Protein AF-A0A482USR3-F1 (afdb_monomer_lite)

Structure (mmCIF, N/CA/C/O backbone):
data_AF-A0A482USR3-F1
#
_entry.id   AF-A0A482USR3-F1
#
loop_
_atom_site.group_PDB
_atom_site.id
_atom_site.type_symbol
_atom_site.label_atom_id
_atom_site.label_alt_id
_atom_site.label_comp_id
_atom_site.label_asym_id
_atom_site.label_entity_id
_atom_site.label_seq_id
_atom_site.pdbx_PDB_ins_code
_atom_site.Cartn_x
_atom_site.Cartn_y
_atom_site.Cartn_z
_atom_site.occupancy
_atom_site.B_iso_or_equiv
_atom_site.auth_seq_id
_atom_site.auth_comp_id
_atom_site.auth_asym_id
_atom_site.auth_atom_id
_atom_site.pdbx_PDB_model_num
ATOM 1 N N . MET A 1 1 ? 18.235 6.060 12.336 1.00 29.80 1 MET A N 1
ATOM 2 C CA . MET A 1 1 ? 19.374 5.258 11.845 1.00 29.80 1 MET A CA 1
ATOM 3 C C . MET A 1 1 ? 18.870 3.832 11.694 1.00 29.80 1 MET A C 1
ATOM 5 O O . MET A 1 1 ? 18.729 3.134 12.691 1.00 29.80 1 MET A O 1
ATOM 9 N N . PHE A 1 2 ? 18.434 3.479 10.486 1.00 38.69 2 PHE A N 1
ATOM 10 C CA . PHE A 1 2 ? 17.877 2.164 10.170 1.00 38.69 2 PHE A CA 1
ATOM 11 C C . PHE A 1 2 ? 19.033 1.250 9.761 1.00 38.69 2 PHE A C 1
ATOM 13 O O . PHE A 1 2 ? 19.876 1.652 8.967 1.00 38.69 2 PHE A O 1
ATOM 20 N N . VAL A 1 3 ? 19.122 0.068 10.368 1.00 34.53 3 VAL A N 1
ATOM 21 C CA . VAL A 1 3 ? 20.116 -0.944 9.995 1.00 34.53 3 VAL A CA 1
ATOM 22 C C . VAL A 1 3 ? 19.497 -1.758 8.866 1.00 34.53 3 VAL A C 1
ATOM 24 O O . VAL A 1 3 ? 18.567 -2.520 9.122 1.00 34.53 3 VAL A O 1
ATOM 27 N N . LEU A 1 4 ? 19.975 -1.552 7.638 1.00 43.03 4 LEU A N 1
ATOM 28 C CA . LEU A 1 4 ? 19.687 -2.424 6.502 1.00 43.03 4 LEU A CA 1
ATOM 29 C C . LEU A 1 4 ? 20.328 -3.788 6.772 1.00 43.03 4 LEU A C 1
ATOM 31 O O . LEU A 1 4 ? 21.526 -3.877 7.033 1.00 43.03 4 LEU A O 1
ATOM 35 N N . ILE A 1 5 ? 19.512 -4.838 6.782 1.00 43.44 5 ILE A N 1
ATOM 36 C CA . ILE A 1 5 ? 19.991 -6.218 6.821 1.00 43.44 5 ILE A CA 1
ATOM 37 C C . ILE A 1 5 ? 20.084 -6.658 5.364 1.00 43.44 5 ILE A C 1
ATOM 39 O O . ILE A 1 5 ? 19.062 -6.896 4.730 1.00 43.44 5 ILE A O 1
ATOM 43 N N . THR A 1 6 ? 21.300 -6.721 4.832 1.00 41.62 6 THR A N 1
ATOM 44 C CA . THR A 1 6 ? 21.581 -7.291 3.516 1.00 41.62 6 THR A CA 1
ATOM 45 C C . THR A 1 6 ? 21.623 -8.810 3.649 1.00 41.62 6 THR A C 1
ATOM 47 O O . THR A 1 6 ? 22.549 -9.385 4.218 1.00 41.62 6 THR A O 1
ATOM 50 N N . ALA A 1 7 ? 20.579 -9.472 3.168 1.00 42.19 7 ALA A N 1
ATOM 51 C CA . ALA A 1 7 ? 20.580 -10.909 2.942 1.00 42.19 7 ALA A CA 1
ATOM 52 C C . ALA A 1 7 ? 20.062 -11.141 1.522 1.00 42.19 7 ALA A C 1
ATOM 54 O O . ALA A 1 7 ? 18.858 -11.248 1.310 1.00 42.19 7 ALA A O 1
ATOM 55 N N . ALA A 1 8 ? 20.975 -11.162 0.556 1.00 47.16 8 ALA A N 1
ATOM 56 C CA . ALA A 1 8 ? 20.695 -11.611 -0.799 1.00 47.16 8 ALA A CA 1
ATOM 57 C C . ALA A 1 8 ? 21.689 -12.730 -1.133 1.00 47.16 8 ALA A C 1
ATOM 59 O O . ALA A 1 8 ? 22.763 -12.495 -1.678 1.00 47.16 8 ALA A O 1
ATOM 60 N N . ASP A 1 9 ? 21.337 -13.955 -0.739 1.00 47.41 9 ASP A N 1
ATOM 61 C CA . ASP A 1 9 ? 21.837 -15.147 -1.419 1.00 47.41 9 ASP A CA 1
ATOM 62 C C . ASP A 1 9 ? 21.227 -15.125 -2.830 1.00 47.41 9 ASP A C 1
ATOM 64 O O . ASP A 1 9 ? 20.003 -15.104 -2.937 1.00 47.41 9 ASP A O 1
ATOM 68 N N . ASN A 1 10 ? 22.064 -15.058 -3.875 1.00 55.69 10 ASN A N 1
ATOM 69 C CA . ASN A 1 10 ? 21.749 -15.180 -5.310 1.00 55.69 10 ASN A CA 1
ATOM 70 C C . ASN A 1 10 ? 20.245 -15.197 -5.654 1.00 55.69 10 ASN A C 1
ATOM 72 O O . ASN A 1 10 ? 19.656 -16.263 -5.854 1.00 55.69 10 ASN A O 1
ATOM 76 N N . LEU A 1 11 ? 19.623 -14.018 -5.731 1.00 64.75 11 LEU A N 1
ATOM 77 C CA . LEU A 1 11 ? 18.272 -13.888 -6.268 1.00 64.75 11 LEU A CA 1
ATOM 78 C C . LEU A 1 11 ? 18.344 -14.183 -7.770 1.00 64.75 11 LEU A C 1
ATOM 80 O O . LEU A 1 11 ? 18.756 -13.336 -8.553 1.00 64.75 11 LEU A O 1
ATOM 84 N N . GLU A 1 12 ? 17.969 -15.394 -8.188 1.00 74.50 12 GLU A N 1
ATOM 85 C CA . GLU A 1 12 ? 17.701 -15.657 -9.603 1.00 74.50 12 GLU A CA 1
ATOM 86 C C . GLU A 1 12 ? 16.519 -14.778 -10.031 1.00 74.50 12 GLU A C 1
ATOM 88 O O . GLU A 1 12 ? 15.356 -15.067 -9.733 1.00 74.50 12 GLU A O 1
ATOM 93 N N . HIS A 1 13 ? 16.822 -13.661 -10.694 1.00 82.06 13 HIS A N 1
ATOM 94 C CA . HIS A 1 13 ? 15.810 -12.756 -11.216 1.00 82.06 13 HIS A CA 1
ATOM 95 C C . HIS A 1 13 ? 15.047 -13.446 -12.344 1.00 82.06 13 HIS A C 1
ATOM 97 O O . HIS A 1 13 ? 15.579 -13.700 -13.425 1.00 82.06 13 HIS A O 1
ATOM 103 N N . GLN A 1 14 ? 13.771 -13.740 -12.098 1.00 93.50 14 GLN A N 1
ATOM 104 C CA . GLN A 1 14 ? 12.874 -14.207 -13.147 1.00 93.50 14 GLN A CA 1
ATOM 105 C C . GLN A 1 14 ? 12.651 -13.070 -14.145 1.00 93.50 14 GLN A C 1
ATOM 107 O O . GLN A 1 14 ? 12.284 -11.955 -13.754 1.00 93.50 14 GLN A O 1
ATOM 112 N N . SER A 1 15 ? 12.868 -13.345 -15.429 1.00 94.69 15 SER A N 1
ATOM 113 C CA . SER A 1 15 ? 12.499 -12.412 -16.482 1.00 94.69 15 SER A CA 1
ATOM 114 C C . SER A 1 15 ? 11.029 -12.566 -16.870 1.00 94.69 15 SER A C 1
ATOM 116 O O . SER A 1 15 ? 10.439 -13.641 -16.746 1.00 94.69 15 SER A O 1
ATOM 118 N N . ILE A 1 16 ? 10.423 -11.463 -17.302 1.00 96.75 16 ILE A N 1
ATOM 119 C CA . ILE A 1 16 ? 9.042 -11.392 -17.774 1.00 96.75 16 ILE A CA 1
ATOM 120 C C . ILE A 1 16 ? 9.003 -10.725 -19.146 1.00 96.75 16 ILE A C 1
ATOM 122 O O . ILE A 1 16 ? 9.536 -9.635 -19.363 1.00 96.75 16 ILE A O 1
ATOM 126 N N . SER A 1 17 ? 8.353 -11.396 -20.086 1.00 96.38 17 SER A N 1
ATOM 127 C CA . SER A 1 17 ? 8.271 -10.995 -21.491 1.00 96.38 17 SER A CA 1
ATOM 128 C C . SER A 1 17 ? 6.859 -10.635 -21.929 1.00 96.38 17 SER A C 1
ATOM 130 O O . SER A 1 17 ? 6.688 -9.917 -22.917 1.00 96.38 17 SER A O 1
ATOM 132 N N . SER A 1 18 ? 5.855 -11.086 -21.175 1.00 96.81 18 SER A N 1
ATOM 133 C CA . SER A 1 18 ? 4.449 -10.815 -21.431 1.00 96.81 18 SER A CA 1
ATOM 134 C C . SER A 1 18 ? 3.659 -10.575 -20.147 1.00 96.81 18 SER A C 1
ATOM 136 O O . SER A 1 18 ? 4.097 -10.878 -19.039 1.00 96.81 18 SER A O 1
ATOM 138 N N . ILE A 1 19 ? 2.453 -10.028 -20.301 1.00 96.56 19 ILE A N 1
ATOM 139 C CA . ILE A 1 19 ? 1.521 -9.786 -19.192 1.00 96.56 19 ILE A CA 1
ATOM 140 C C . ILE A 1 19 ? 1.041 -11.109 -18.576 1.00 96.56 19 ILE A C 1
ATOM 142 O O . ILE A 1 19 ? 0.701 -11.171 -17.402 1.00 96.56 19 ILE A O 1
ATOM 146 N N . GLU A 1 20 ? 1.039 -12.193 -19.340 1.00 97.19 20 GLU A N 1
ATOM 147 C CA . GLU A 1 20 ? 0.650 -13.518 -18.863 1.00 97.19 20 GLU A CA 1
ATOM 148 C C . GLU A 1 20 ? 1.688 -14.148 -17.919 1.00 97.19 20 GLU A C 1
ATOM 150 O O . GLU A 1 20 ? 1.350 -15.089 -17.206 1.00 97.19 20 GLU A O 1
ATOM 155 N N . ASP A 1 21 ? 2.915 -13.615 -17.866 1.00 96.88 21 ASP A N 1
ATOM 156 C CA . ASP A 1 21 ? 3.989 -14.130 -17.002 1.00 96.88 21 ASP A CA 1
ATOM 157 C C . ASP A 1 21 ? 3.811 -13.708 -15.526 1.00 96.88 21 ASP A C 1
ATOM 159 O O . ASP A 1 21 ? 4.493 -14.212 -14.625 1.00 96.88 21 ASP A O 1
ATOM 163 N N . PHE A 1 22 ? 2.902 -12.766 -15.255 1.00 97.06 22 PHE A N 1
ATOM 164 C CA . PHE A 1 22 ? 2.568 -12.333 -13.902 1.00 97.06 22 PHE A CA 1
ATOM 165 C C . PHE A 1 22 ? 1.662 -13.347 -13.196 1.00 97.06 22 PHE A C 1
ATOM 167 O O . PHE A 1 22 ? 0.750 -13.928 -13.783 1.00 97.06 22 PHE A O 1
ATOM 174 N N . GLU A 1 23 ? 1.852 -13.498 -11.885 1.00 97.69 23 GLU A N 1
ATOM 175 C CA . GLU A 1 23 ? 0.931 -14.284 -11.069 1.00 97.69 23 GLU A CA 1
ATOM 176 C C . GLU A 1 23 ? -0.325 -13.478 -10.721 1.00 97.69 23 GLU A C 1
ATOM 178 O O . GLU A 1 23 ? -0.269 -12.466 -10.009 1.00 97.69 23 GLU A O 1
ATOM 183 N N . TYR A 1 24 ? -1.473 -13.977 -11.176 1.00 98.00 24 TYR A N 1
ATOM 184 C CA . TYR A 1 24 ? -2.787 -13.433 -10.854 1.00 98.00 24 TYR A CA 1
ATOM 185 C C . TYR A 1 24 ? -3.572 -14.359 -9.925 1.00 98.00 24 TYR A C 1
ATOM 187 O O . TYR A 1 24 ? -3.407 -15.579 -9.953 1.00 98.00 24 TYR A O 1
ATOM 195 N N . ASP A 1 25 ? -4.446 -13.773 -9.115 1.00 98.00 25 ASP A N 1
ATOM 196 C CA . ASP A 1 25 ? -5.471 -14.510 -8.378 1.00 98.00 25 ASP A CA 1
ATOM 197 C C . ASP A 1 25 ? -6.695 -14.844 -9.253 1.00 98.00 25 ASP A C 1
ATOM 199 O O . ASP A 1 25 ? -6.766 -14.488 -10.435 1.00 98.00 25 ASP A O 1
ATOM 203 N N . GLU A 1 26 ? -7.692 -15.516 -8.670 1.00 97.69 26 GLU A N 1
ATOM 204 C CA . GLU A 1 26 ? -8.928 -15.898 -9.363 1.00 97.69 26 GLU A CA 1
ATOM 205 C C . GLU A 1 26 ? -9.754 -14.716 -9.906 1.00 97.69 26 GLU A C 1
ATOM 207 O O . GLU A 1 26 ? -10.629 -14.916 -10.746 1.00 97.69 26 GLU A O 1
ATOM 212 N N . ASN A 1 27 ? -9.476 -13.484 -9.465 1.00 97.56 27 ASN A N 1
ATOM 213 C CA . ASN A 1 27 ? -10.148 -12.264 -9.912 1.00 97.56 27 ASN A CA 1
ATOM 214 C C . ASN A 1 27 ? -9.321 -11.482 -10.949 1.00 97.56 27 ASN A C 1
ATOM 216 O O . ASN A 1 27 ? -9.619 -10.312 -11.216 1.00 97.56 27 ASN A O 1
ATOM 220 N N . HIS A 1 28 ? -8.283 -12.105 -11.519 1.00 97.94 28 HIS A N 1
ATOM 221 C CA . HIS A 1 28 ? -7.331 -11.485 -12.443 1.00 97.94 28 HIS A CA 1
ATOM 222 C C . HIS A 1 28 ? -6.622 -10.259 -11.846 1.00 97.94 28 HIS A C 1
ATOM 224 O O . HIS A 1 28 ? -6.401 -9.242 -12.520 1.00 97.94 28 HIS A O 1
ATOM 230 N N . ARG A 1 29 ? -6.290 -10.338 -10.553 1.00 97.94 29 ARG A N 1
ATOM 231 C CA . ARG A 1 29 ? -5.582 -9.296 -9.807 1.00 97.94 29 ARG A CA 1
ATOM 232 C C . ARG A 1 29 ? -4.186 -9.772 -9.461 1.00 97.94 29 ARG A C 1
ATOM 234 O O . ARG A 1 29 ? -3.988 -10.937 -9.139 1.00 97.94 29 ARG A O 1
ATOM 241 N N . LEU A 1 30 ? -3.220 -8.865 -9.536 1.00 97.81 30 LEU A N 1
ATOM 242 C CA . LEU A 1 30 ? -1.829 -9.167 -9.243 1.00 97.81 30 LEU A CA 1
ATOM 243 C C . LEU A 1 30 ? -1.701 -9.696 -7.809 1.00 97.81 30 LEU A C 1
ATOM 245 O O . LEU A 1 30 ? -2.102 -9.021 -6.858 1.00 97.81 30 LEU A O 1
ATOM 249 N N . LYS A 1 31 ? -1.158 -10.901 -7.654 1.00 97.56 31 LYS A N 1
ATOM 250 C CA . LYS A 1 31 ? -1.128 -11.612 -6.370 1.00 97.56 31 LYS A CA 1
ATOM 251 C C . LYS A 1 31 ? -0.073 -11.063 -5.405 1.00 97.56 31 LYS A C 1
ATOM 253 O O . LYS A 1 31 ? -0.297 -11.036 -4.194 1.00 97.56 31 LYS A O 1
ATOM 258 N N . HIS A 1 32 ? 1.042 -10.578 -5.946 1.00 97.19 32 HIS A N 1
ATOM 259 C CA . HIS A 1 32 ? 2.202 -10.100 -5.195 1.00 97.19 32 HIS A CA 1
ATOM 260 C C . HIS A 1 32 ? 2.575 -8.670 -5.595 1.00 97.19 32 HIS A C 1
ATOM 262 O O . HIS A 1 32 ? 2.295 -8.230 -6.706 1.00 97.19 32 HIS A O 1
ATOM 268 N N . HIS A 1 33 ? 3.213 -7.927 -4.691 1.00 97.44 33 HIS A N 1
ATOM 269 C CA . HIS A 1 33 ? 3.866 -6.674 -5.074 1.00 97.44 33 HIS A CA 1
ATOM 270 C C . HIS A 1 33 ? 5.061 -6.990 -5.959 1.00 97.44 33 HIS A C 1
ATOM 272 O O . HIS A 1 33 ? 5.795 -7.930 -5.659 1.00 97.44 33 HIS A O 1
ATOM 278 N N . GLN A 1 34 ? 5.292 -6.194 -7.000 1.00 96.94 34 GLN A N 1
ATOM 279 C CA . GLN A 1 34 ? 6.415 -6.421 -7.908 1.00 96.94 34 GLN A CA 1
ATOM 280 C C . GLN A 1 34 ? 7.250 -5.162 -8.120 1.00 96.94 34 GLN A C 1
ATOM 282 O O . GLN A 1 34 ? 6.712 -4.058 -8.214 1.00 96.94 34 GLN A O 1
ATOM 287 N N . LEU A 1 35 ? 8.569 -5.321 -8.148 1.00 96.38 35 LEU A N 1
ATOM 288 C CA . LEU A 1 35 ? 9.499 -4.351 -8.707 1.00 96.38 35 LEU A CA 1
ATOM 289 C C . LEU A 1 35 ? 9.943 -4.901 -10.054 1.00 96.38 35 LEU A C 1
ATOM 291 O O . LEU A 1 35 ? 10.571 -5.954 -10.124 1.00 96.38 35 LEU A O 1
ATOM 295 N N . LEU A 1 36 ? 9.606 -4.182 -11.110 1.00 96.31 36 LEU A N 1
ATOM 296 C CA . LEU A 1 36 ? 10.047 -4.503 -12.452 1.00 96.31 36 LEU A CA 1
ATOM 297 C C . LEU A 1 36 ? 11.232 -3.620 -12.796 1.00 96.31 36 LEU A C 1
ATOM 299 O O . LEU A 1 36 ? 11.178 -2.421 -12.520 1.00 96.31 36 LEU A O 1
ATOM 303 N N . TYR A 1 37 ? 12.265 -4.188 -13.410 1.00 95.56 37 TYR A N 1
ATOM 304 C CA . TYR A 1 37 ? 13.426 -3.417 -13.839 1.00 95.56 37 TYR A CA 1
ATOM 305 C C . TYR A 1 37 ? 13.866 -3.748 -15.263 1.00 95.56 37 TYR A C 1
ATOM 307 O O . TYR A 1 37 ? 13.749 -4.882 -15.716 1.00 95.56 37 TYR A O 1
ATOM 315 N N . TYR A 1 38 ? 14.395 -2.750 -15.962 1.00 94.25 38 TYR A N 1
ATOM 316 C CA . TYR A 1 38 ? 15.137 -2.898 -17.210 1.00 94.25 38 TYR A CA 1
ATOM 317 C C . TYR A 1 38 ? 16.358 -1.982 -17.164 1.00 94.25 38 TYR A C 1
ATOM 319 O O . TYR A 1 38 ? 16.225 -0.793 -16.877 1.00 94.25 38 TYR A O 1
ATOM 327 N N . GLY A 1 39 ? 17.538 -2.516 -17.452 1.00 90.62 39 GLY A N 1
ATOM 328 C CA . GLY A 1 39 ? 18.777 -1.749 -17.423 1.00 90.62 39 GLY A CA 1
ATOM 329 C C . GLY A 1 39 ? 20.009 -2.614 -17.650 1.00 90.62 39 GLY A C 1
ATOM 330 O O . GLY A 1 39 ? 19.904 -3.816 -17.913 1.00 90.62 39 GLY A O 1
ATOM 331 N N . ASN A 1 40 ? 21.171 -1.972 -17.580 1.00 89.44 40 ASN A N 1
ATOM 332 C CA . ASN A 1 40 ? 22.474 -2.634 -17.576 1.00 89.44 40 ASN A CA 1
ATOM 333 C C . ASN A 1 40 ? 22.821 -3.190 -16.177 1.00 89.44 40 ASN A C 1
ATOM 335 O O . ASN A 1 40 ? 22.032 -3.066 -15.242 1.00 89.44 40 ASN A O 1
ATOM 339 N N . GLU A 1 41 ? 24.003 -3.798 -16.041 1.00 89.81 41 GLU A N 1
ATOM 340 C CA . GLU A 1 41 ? 24.506 -4.315 -14.756 1.00 89.81 41 GLU A CA 1
ATOM 341 C C . GLU A 1 41 ? 24.572 -3.214 -13.683 1.00 89.81 41 GLU A C 1
ATOM 343 O O . GLU A 1 41 ? 24.178 -3.461 -12.548 1.00 89.81 41 GLU A O 1
ATOM 348 N N . ASP A 1 42 ? 24.928 -1.977 -14.053 1.00 88.62 42 ASP A N 1
ATOM 349 C CA . ASP A 1 42 ? 24.965 -0.845 -13.113 1.00 88.62 42 ASP A CA 1
ATOM 350 C C . ASP A 1 42 ? 23.586 -0.566 -12.482 1.00 88.62 42 ASP A C 1
ATOM 352 O O . ASP A 1 42 ? 23.481 -0.328 -11.281 1.00 88.62 42 ASP A O 1
ATOM 356 N N . CYS A 1 43 ? 22.507 -0.620 -13.272 1.00 88.62 43 CYS A N 1
ATOM 357 C CA . CYS A 1 43 ? 21.139 -0.459 -12.766 1.00 88.62 43 CYS A CA 1
ATOM 358 C C . CYS A 1 43 ? 20.775 -1.551 -11.750 1.00 88.62 43 CYS A C 1
ATOM 360 O O . CYS A 1 43 ? 20.101 -1.261 -10.763 1.00 88.62 43 CYS A O 1
ATOM 362 N N . GLU A 1 44 ? 21.219 -2.789 -11.983 1.00 90.12 44 GLU A N 1
ATOM 363 C CA . GLU A 1 44 ? 20.989 -3.918 -11.077 1.00 90.12 44 GLU A CA 1
ATOM 364 C C . GLU A 1 44 ? 21.772 -3.754 -9.767 1.00 90.12 44 GLU A C 1
ATOM 366 O O . GLU A 1 44 ? 21.206 -3.891 -8.681 1.00 90.12 44 GLU A O 1
ATOM 371 N N . GLU A 1 45 ? 23.043 -3.354 -9.852 1.00 88.94 45 GLU A N 1
ATOM 372 C CA . GLU A 1 45 ? 23.864 -3.033 -8.682 1.00 88.94 45 GLU A CA 1
ATOM 373 C C . GLU A 1 45 ? 23.248 -1.914 -7.827 1.00 88.94 45 GLU A C 1
ATOM 375 O O . GLU A 1 45 ? 23.237 -2.020 -6.600 1.00 88.94 45 GLU A O 1
ATOM 380 N N . GLU A 1 46 ? 22.664 -0.881 -8.447 1.00 87.06 46 GLU A N 1
ATOM 381 C CA . GLU A 1 46 ? 22.082 0.260 -7.732 1.00 87.06 46 GLU A CA 1
ATOM 382 C C . GLU A 1 46 ? 20.917 -0.108 -6.802 1.00 87.06 46 GLU A C 1
ATOM 384 O O . GLU A 1 46 ? 20.729 0.558 -5.780 1.00 87.06 46 GLU A O 1
ATOM 389 N N . PHE A 1 47 ? 20.111 -1.123 -7.130 1.00 84.44 47 PHE A N 1
ATOM 390 C CA . PHE A 1 47 ? 19.002 -1.541 -6.266 1.00 84.44 47 PHE A CA 1
ATOM 391 C C . PHE A 1 47 ? 19.281 -2.798 -5.447 1.00 84.44 47 PHE A C 1
ATOM 393 O O . PHE A 1 47 ? 18.480 -3.101 -4.565 1.00 84.44 47 PHE A O 1
ATOM 400 N N . ASN A 1 48 ? 20.395 -3.500 -5.657 1.00 84.62 48 ASN A N 1
ATOM 401 C CA . ASN A 1 48 ? 20.771 -4.649 -4.822 1.00 84.62 48 ASN A CA 1
ATOM 402 C C . ASN A 1 48 ? 20.938 -4.281 -3.336 1.00 84.62 48 ASN A C 1
ATOM 404 O O . ASN A 1 48 ? 20.723 -5.117 -2.457 1.00 84.62 48 ASN A O 1
ATOM 408 N N . ASP A 1 49 ? 21.232 -3.012 -3.049 1.00 77.94 49 ASP A N 1
ATOM 409 C CA . ASP A 1 49 ? 21.290 -2.466 -1.690 1.00 77.94 49 ASP A CA 1
ATOM 410 C C . ASP A 1 49 ? 19.911 -2.118 -1.096 1.00 77.94 49 ASP A C 1
ATOM 412 O O . ASP A 1 49 ? 19.812 -1.749 0.078 1.00 77.94 49 ASP A O 1
ATOM 416 N N . ALA A 1 50 ? 18.827 -2.199 -1.872 1.00 81.44 50 ALA A N 1
ATOM 417 C CA . ALA A 1 50 ? 17.483 -1.880 -1.405 1.00 81.44 50 ALA A CA 1
ATOM 418 C C . ALA A 1 50 ? 16.809 -3.080 -0.715 1.00 81.44 50 ALA A C 1
ATOM 420 O O . ALA A 1 50 ? 17.050 -4.244 -1.023 1.00 81.44 50 ALA A O 1
ATOM 421 N N . SER A 1 51 ? 15.906 -2.793 0.230 1.00 78.69 51 SER A N 1
ATOM 422 C CA . SER A 1 51 ? 15.070 -3.827 0.849 1.00 78.69 51 SER A CA 1
ATOM 423 C C . SER A 1 51 ? 13.846 -4.130 -0.017 1.00 78.69 51 SER A C 1
ATOM 425 O O . SER A 1 51 ? 13.089 -3.230 -0.396 1.00 78.69 51 SER A O 1
ATOM 427 N N . PHE A 1 52 ? 13.618 -5.418 -0.274 1.00 80.06 52 PHE A N 1
ATOM 428 C CA . PHE A 1 52 ? 12.485 -5.931 -1.048 1.00 80.06 52 PHE A CA 1
ATOM 429 C C . PHE A 1 52 ? 11.510 -6.748 -0.205 1.00 80.06 52 PHE A C 1
ATOM 431 O O . PHE A 1 52 ? 10.879 -7.671 -0.715 1.00 80.06 52 PHE A O 1
ATOM 438 N N . GLU A 1 53 ? 11.369 -6.437 1.088 1.00 81.56 53 GLU A N 1
ATOM 439 C CA . GLU A 1 53 ? 10.424 -7.152 1.950 1.00 81.56 53 GLU A CA 1
ATOM 440 C C . GLU A 1 53 ? 9.041 -7.263 1.280 1.00 81.56 53 GLU A C 1
ATOM 442 O O . GLU A 1 53 ? 8.362 -6.271 1.019 1.00 81.56 53 GLU A O 1
ATOM 447 N N . ARG A 1 54 ? 8.629 -8.507 0.988 1.00 86.81 54 ARG A N 1
ATOM 448 C CA . ARG A 1 54 ? 7.344 -8.854 0.352 1.00 86.81 54 ARG A CA 1
ATOM 449 C C . ARG A 1 54 ? 7.134 -8.297 -1.066 1.00 86.81 54 ARG A C 1
ATOM 451 O O . ARG A 1 54 ? 5.984 -8.158 -1.488 1.00 86.81 54 ARG A O 1
ATOM 458 N N . ARG A 1 55 ? 8.209 -8.016 -1.807 1.00 93.56 55 ARG A N 1
ATOM 459 C CA . ARG A 1 55 ? 8.160 -7.614 -3.218 1.00 93.56 55 ARG A CA 1
ATOM 460 C C . ARG A 1 55 ? 8.984 -8.575 -4.074 1.00 93.56 55 ARG A C 1
ATOM 462 O O . ARG A 1 55 ? 10.128 -8.868 -3.752 1.00 93.56 55 ARG A O 1
ATOM 469 N N . GLU A 1 56 ? 8.401 -9.051 -5.168 1.00 94.38 56 GLU A N 1
ATOM 470 C CA . GLU A 1 56 ? 9.120 -9.846 -6.166 1.00 94.38 56 GLU A CA 1
ATOM 471 C C . GLU A 1 56 ? 9.867 -8.915 -7.119 1.00 94.38 56 GLU A C 1
ATOM 473 O O . GLU A 1 56 ? 9.268 -7.995 -7.676 1.00 94.38 56 GLU A O 1
ATOM 478 N N . VAL A 1 57 ? 11.163 -9.148 -7.314 1.00 94.50 57 VAL A N 1
ATOM 479 C CA . VAL A 1 57 ? 11.973 -8.392 -8.275 1.00 94.50 57 VAL A CA 1
ATOM 480 C C . VAL A 1 57 ? 12.055 -9.188 -9.571 1.00 94.50 57 VAL A C 1
ATOM 482 O O . VAL A 1 57 ? 12.515 -10.331 -9.558 1.00 94.50 57 VAL A O 1
ATOM 485 N N . ARG A 1 58 ? 11.599 -8.602 -10.681 1.00 95.44 58 ARG A N 1
ATOM 486 C CA . ARG A 1 58 ? 11.571 -9.258 -11.994 1.00 95.44 58 ARG A CA 1
ATOM 487 C C . ARG A 1 58 ? 12.181 -8.376 -13.075 1.00 95.44 58 ARG A C 1
ATOM 489 O O . ARG A 1 58 ? 11.950 -7.166 -13.105 1.00 95.44 58 ARG A O 1
ATOM 496 N N . ARG A 1 59 ? 12.930 -8.995 -13.985 1.00 95.62 59 ARG A N 1
ATOM 497 C CA . ARG A 1 59 ? 13.543 -8.307 -15.126 1.00 95.62 59 ARG A CA 1
ATOM 498 C C . ARG A 1 59 ? 12.543 -8.205 -16.275 1.00 95.62 59 ARG A C 1
ATOM 500 O O . ARG A 1 59 ? 11.950 -9.202 -16.667 1.00 95.62 59 ARG A O 1
ATOM 507 N N . LEU A 1 60 ? 12.358 -7.014 -16.824 1.00 95.38 60 LEU A N 1
ATOM 508 C CA . LEU A 1 60 ? 11.547 -6.781 -18.016 1.00 95.38 60 LEU A CA 1
ATOM 509 C C . LEU A 1 60 ? 12.333 -7.143 -19.275 1.00 95.38 60 LEU A C 1
ATOM 511 O O . LEU A 1 60 ? 13.473 -6.719 -19.434 1.00 95.38 60 LEU A O 1
ATOM 515 N N . GLU A 1 61 ? 11.692 -7.859 -20.191 1.00 94.94 61 GLU A N 1
ATOM 516 C CA . GLU A 1 61 ? 12.191 -8.070 -21.551 1.00 94.94 61 GLU A CA 1
ATOM 517 C C . GLU A 1 61 ? 11.593 -7.038 -22.527 1.00 94.94 61 GLU A C 1
ATOM 519 O O . GLU A 1 61 ? 10.524 -6.457 -22.289 1.00 94.94 61 GLU A O 1
ATOM 524 N N . ASP A 1 62 ? 12.263 -6.838 -23.666 1.00 88.38 62 ASP A N 1
ATOM 525 C CA . ASP A 1 62 ? 11.939 -5.795 -24.651 1.00 88.38 62 ASP A CA 1
ATOM 526 C C . ASP A 1 62 ? 10.455 -5.747 -25.093 1.00 88.38 62 ASP A C 1
ATOM 528 O O . ASP A 1 62 ? 9.895 -4.644 -25.156 1.00 88.38 62 ASP A O 1
ATOM 532 N N . PRO A 1 63 ? 9.752 -6.872 -25.373 1.00 90.81 63 PRO A N 1
ATOM 533 C CA . PRO A 1 63 ? 8.364 -6.816 -25.843 1.00 90.81 63 PRO A CA 1
ATOM 534 C C . PRO A 1 63 ? 7.406 -6.151 -24.849 1.00 90.81 63 PRO A C 1
ATOM 536 O O . PRO A 1 63 ? 6.487 -5.433 -25.255 1.00 90.81 63 PRO A O 1
ATOM 539 N N . LEU A 1 64 ? 7.614 -6.376 -23.551 1.00 92.62 64 LEU A N 1
ATOM 540 C CA . LEU A 1 64 ? 6.794 -5.798 -22.492 1.00 92.62 64 LEU A CA 1
ATOM 541 C C . LEU A 1 64 ? 7.264 -4.383 -22.140 1.00 92.62 64 LEU A C 1
ATOM 543 O O . LEU A 1 64 ? 6.433 -3.492 -21.948 1.00 92.62 64 LEU A O 1
ATOM 547 N N . LEU A 1 65 ? 8.579 -4.138 -22.141 1.00 90.31 65 LEU A N 1
ATOM 548 C CA . LEU A 1 65 ? 9.144 -2.799 -21.963 1.00 90.31 65 LEU A CA 1
ATOM 549 C C . LEU A 1 65 ? 8.555 -1.803 -22.968 1.00 90.31 65 LEU A C 1
ATOM 551 O O . LEU A 1 65 ? 8.120 -0.716 -22.585 1.00 90.31 65 LEU A O 1
ATOM 555 N N . HIS A 1 66 ? 8.490 -2.171 -24.250 1.00 88.44 66 HIS A N 1
ATOM 556 C CA . HIS A 1 66 ? 7.933 -1.299 -25.282 1.00 88.44 66 HIS A CA 1
ATOM 557 C C . HIS A 1 66 ? 6.469 -0.929 -25.021 1.00 88.44 66 HIS A C 1
ATOM 559 O O . HIS A 1 66 ? 6.063 0.186 -25.347 1.00 88.44 66 HIS A O 1
ATOM 565 N N . GLN A 1 67 ? 5.686 -1.808 -24.392 1.00 90.12 67 GLN A N 1
ATOM 566 C CA . GLN A 1 67 ? 4.303 -1.505 -24.019 1.00 90.12 67 GLN A CA 1
ATOM 567 C C . GLN A 1 67 ? 4.234 -0.454 -22.901 1.00 90.12 67 GLN A C 1
ATOM 569 O O . GLN A 1 67 ? 3.411 0.461 -22.976 1.00 90.12 67 GLN A O 1
ATOM 574 N N . TYR A 1 68 ? 5.130 -0.530 -21.913 1.00 88.38 68 TYR A N 1
ATOM 575 C CA . TYR A 1 68 ? 5.263 0.488 -20.863 1.00 88.38 68 TYR A CA 1
ATOM 576 C C . TYR A 1 68 ? 5.789 1.829 -21.394 1.00 88.38 68 TYR A C 1
ATOM 578 O O . TYR A 1 68 ? 5.292 2.892 -21.026 1.00 88.38 68 TYR A O 1
ATOM 586 N N . LEU A 1 69 ? 6.773 1.814 -22.293 1.00 84.19 69 LEU A N 1
ATOM 587 C CA . LEU A 1 69 ? 7.304 3.046 -22.884 1.00 84.19 69 LEU A CA 1
ATOM 588 C C . LEU A 1 69 ? 6.282 3.723 -23.805 1.00 84.19 69 LEU A C 1
ATOM 590 O O . LEU A 1 69 ? 6.119 4.946 -23.749 1.00 84.19 69 LEU A O 1
ATOM 594 N N . ALA A 1 70 ? 5.539 2.937 -24.593 1.00 81.62 70 ALA A N 1
ATOM 595 C CA . ALA A 1 70 ? 4.457 3.437 -25.437 1.00 81.62 70 ALA A CA 1
ATOM 596 C C . ALA A 1 70 ? 3.340 4.089 -24.611 1.00 81.62 70 ALA A C 1
ATOM 598 O O . ALA A 1 70 ? 2.785 5.105 -25.029 1.00 81.62 70 ALA A O 1
ATOM 599 N N . SER A 1 71 ? 3.032 3.558 -23.421 1.00 72.19 71 SER A N 1
ATOM 600 C CA . SER A 1 71 ? 2.054 4.181 -22.524 1.00 72.19 71 SER A CA 1
ATOM 601 C C . SER A 1 71 ? 2.574 5.472 -21.872 1.00 72.19 71 SER A C 1
ATOM 603 O O . SER A 1 71 ? 1.773 6.335 -21.516 1.00 72.19 71 SER A O 1
ATOM 605 N N . SER A 1 72 ? 3.898 5.648 -21.784 1.00 64.12 72 SER A N 1
ATOM 606 C CA . SER A 1 72 ? 4.559 6.810 -21.172 1.00 64.12 72 SER A CA 1
ATOM 607 C C . SER A 1 72 ? 4.832 7.981 -22.140 1.00 64.12 72 SER A C 1
ATOM 609 O O . SER A 1 72 ? 5.272 9.041 -21.698 1.00 64.12 72 SER A O 1
ATOM 611 N N . ASN A 1 73 ? 4.576 7.838 -23.451 1.00 64.88 73 ASN A N 1
ATOM 612 C CA . ASN A 1 73 ? 4.958 8.813 -24.497 1.00 64.88 73 ASN A CA 1
ATOM 613 C C . ASN A 1 73 ? 6.468 9.161 -24.521 1.00 64.88 73 ASN A C 1
ATOM 615 O O . ASN A 1 73 ? 6.860 10.228 -25.001 1.00 64.88 73 ASN A O 1
ATOM 619 N N . LYS A 1 74 ? 7.337 8.282 -24.004 1.00 64.81 74 LYS A N 1
ATOM 620 C CA . LYS A 1 74 ? 8.793 8.488 -23.973 1.00 64.81 74 LYS A CA 1
ATOM 621 C C . LYS A 1 74 ? 9.446 7.690 -25.104 1.00 64.81 74 LYS A C 1
ATOM 623 O O . LYS A 1 74 ? 9.654 6.493 -24.980 1.00 64.81 74 LYS A O 1
ATOM 628 N N . ASN A 1 75 ? 9.803 8.364 -26.198 1.00 61.56 75 ASN A N 1
ATOM 629 C CA . ASN A 1 75 ? 10.416 7.739 -27.383 1.00 61.56 75 ASN A CA 1
ATOM 630 C C . ASN A 1 75 ? 11.947 7.570 -27.290 1.00 61.56 75 ASN A C 1
ATOM 632 O O . ASN A 1 75 ? 12.600 7.422 -28.322 1.00 61.56 75 ASN A O 1
ATOM 636 N N . ASN A 1 76 ? 12.552 7.657 -26.102 1.00 60.53 76 ASN A N 1
ATOM 637 C CA . ASN A 1 76 ? 14.010 7.707 -26.001 1.00 60.53 76 ASN A CA 1
ATOM 638 C C . ASN A 1 76 ? 14.603 6.308 -25.802 1.00 60.53 76 ASN A C 1
ATOM 640 O O . ASN A 1 76 ? 14.267 5.623 -24.844 1.00 60.53 76 ASN A O 1
ATOM 644 N N . THR A 1 77 ? 15.496 5.898 -26.701 1.00 61.75 77 THR A N 1
ATOM 645 C CA . THR A 1 77 ? 16.089 4.549 -26.759 1.00 61.75 77 THR A CA 1
ATOM 646 C C . THR A 1 77 ? 17.352 4.389 -25.904 1.00 61.75 77 THR A C 1
ATOM 648 O O . THR A 1 77 ? 18.044 3.387 -26.026 1.00 61.75 77 THR A O 1
ATOM 651 N N . GLN A 1 78 ? 17.699 5.381 -25.080 1.00 71.69 78 GLN A N 1
ATOM 652 C CA . GLN A 1 78 ? 18.915 5.394 -24.251 1.00 71.69 78 GLN A CA 1
ATOM 653 C C . GLN A 1 78 ? 18.566 5.443 -22.759 1.00 71.69 78 GLN A C 1
ATOM 655 O O . GLN A 1 78 ? 19.005 6.334 -22.033 1.00 71.69 78 GLN A O 1
ATOM 660 N N . THR A 1 79 ? 17.712 4.525 -22.312 1.00 73.94 79 THR A N 1
ATOM 661 C CA . THR A 1 79 ? 17.401 4.379 -20.888 1.00 73.94 79 THR A CA 1
ATOM 662 C C . THR A 1 79 ? 18.408 3.436 -20.251 1.00 73.94 79 THR A C 1
ATOM 664 O O . THR A 1 79 ? 18.510 2.283 -20.662 1.00 73.94 79 THR A O 1
ATOM 667 N N . THR A 1 80 ? 19.163 3.939 -19.273 1.00 82.62 80 THR A N 1
ATOM 668 C CA . THR A 1 80 ? 20.168 3.156 -18.542 1.00 82.62 80 THR A CA 1
ATOM 669 C C . THR A 1 80 ? 19.562 2.388 -17.379 1.00 82.62 80 THR A C 1
ATOM 671 O O . THR A 1 80 ? 19.990 1.272 -17.100 1.00 82.62 80 THR A O 1
ATOM 674 N N . CYS A 1 81 ? 18.504 2.928 -16.767 1.00 90.38 81 CYS A N 1
ATOM 675 C CA . CYS A 1 81 ? 17.750 2.233 -15.730 1.00 90.38 81 CYS A CA 1
ATOM 676 C C . CYS A 1 81 ? 16.269 2.626 -15.764 1.00 90.38 81 CYS A C 1
ATOM 678 O O . CYS A 1 81 ? 15.915 3.808 -15.763 1.00 90.38 81 CYS A O 1
ATOM 680 N N . PHE A 1 82 ? 15.393 1.631 -15.795 1.00 92.31 82 PHE A N 1
ATOM 681 C CA . PHE A 1 82 ? 13.945 1.780 -15.824 1.00 92.31 82 PHE A CA 1
ATOM 682 C C . PHE A 1 82 ? 13.337 0.894 -14.744 1.00 92.31 82 PHE A C 1
ATOM 684 O O . PHE A 1 82 ? 13.489 -0.321 -14.807 1.00 92.31 82 PHE A O 1
ATOM 691 N N . LEU A 1 83 ? 12.652 1.490 -13.770 1.00 94.62 83 LEU A N 1
ATOM 692 C CA . LEU A 1 83 ? 12.034 0.771 -12.657 1.00 94.62 83 LEU A CA 1
ATOM 693 C C . LEU A 1 83 ? 10.536 1.053 -12.610 1.00 94.62 83 LEU A C 1
ATOM 695 O O . LEU A 1 83 ? 10.111 2.194 -12.791 1.00 94.62 83 LEU A O 1
ATOM 699 N N . ILE A 1 84 ? 9.740 0.026 -12.317 1.00 95.81 84 ILE A N 1
ATOM 700 C CA . ILE A 1 84 ? 8.297 0.143 -12.091 1.00 95.81 84 ILE A CA 1
ATOM 701 C C . ILE A 1 84 ? 7.918 -0.584 -10.810 1.00 95.81 84 ILE A C 1
ATOM 703 O O . ILE A 1 84 ? 8.232 -1.759 -10.634 1.00 95.81 84 ILE A O 1
ATOM 707 N N . CYS A 1 85 ? 7.147 0.082 -9.957 1.00 96.12 85 CYS A N 1
ATOM 708 C CA . CYS A 1 85 ? 6.547 -0.537 -8.786 1.00 96.12 85 CYS A CA 1
ATOM 709 C C . CYS A 1 85 ? 5.070 -0.831 -9.015 1.00 96.12 85 CYS A C 1
ATOM 711 O O . CYS A 1 85 ? 4.238 0.066 -9.103 1.00 96.12 85 CYS A O 1
ATOM 713 N N . LEU A 1 86 ? 4.746 -2.120 -9.091 1.00 96.81 86 LEU A N 1
ATOM 714 C CA . LEU A 1 86 ? 3.374 -2.596 -9.175 1.00 96.81 86 LEU A CA 1
ATOM 715 C C . LEU A 1 86 ? 2.899 -3.061 -7.807 1.00 96.81 86 LEU A C 1
ATOM 717 O O . LEU A 1 86 ? 3.589 -3.798 -7.098 1.00 96.81 86 LEU A O 1
ATOM 721 N N . GLU A 1 87 ? 1.706 -2.624 -7.434 1.00 96.25 87 GLU A N 1
ATOM 722 C CA . GLU A 1 87 ? 1.086 -3.012 -6.175 1.00 96.25 87 GLU A CA 1
ATOM 723 C C . GLU A 1 87 ? 0.235 -4.275 -6.358 1.00 96.25 87 GLU A C 1
ATOM 725 O O . GLU A 1 87 ? -0.428 -4.464 -7.383 1.00 96.25 87 GLU A O 1
ATOM 730 N N . ARG A 1 88 ? 0.199 -5.127 -5.331 1.00 97.31 88 ARG A N 1
ATOM 731 C CA . ARG A 1 88 ? -0.776 -6.221 -5.225 1.00 97.31 88 ARG A CA 1
ATOM 732 C C . ARG A 1 88 ? -2.196 -5.688 -5.456 1.00 97.31 88 ARG A C 1
ATOM 734 O O . ARG A 1 88 ? -2.526 -4.576 -5.046 1.00 97.31 88 ARG A O 1
ATOM 741 N N . GLY A 1 89 ? -3.054 -6.482 -6.089 1.00 97.44 89 GLY A N 1
ATOM 742 C CA . GLY A 1 89 ? -4.452 -6.127 -6.344 1.00 97.44 89 GLY A CA 1
ATOM 743 C C . GLY A 1 89 ? -4.679 -5.324 -7.633 1.00 97.44 89 GLY A C 1
ATOM 744 O O . GLY A 1 89 ? -5.829 -5.063 -8.005 1.00 97.44 89 GLY A O 1
ATOM 745 N N . VAL A 1 90 ? -3.625 -4.934 -8.357 1.00 97.38 90 VAL A N 1
ATOM 746 C CA . VAL A 1 90 ? -3.773 -4.301 -9.677 1.00 97.38 90 VAL A CA 1
ATOM 747 C C . VAL A 1 90 ? -4.386 -5.305 -10.653 1.00 97.38 90 VAL A C 1
ATOM 749 O O . VAL A 1 90 ? -3.919 -6.431 -10.788 1.00 97.38 90 VAL A O 1
ATOM 752 N N . HIS A 1 91 ? -5.472 -4.915 -11.319 1.00 97.50 91 HIS A N 1
ATOM 753 C CA . HIS A 1 91 ? -6.122 -5.763 -12.320 1.00 97.50 91 HIS A CA 1
ATOM 754 C C . HIS A 1 91 ? -5.267 -5.862 -13.585 1.00 97.50 91 HIS A C 1
ATOM 756 O O . HIS A 1 91 ? -4.669 -4.862 -13.988 1.00 97.50 91 HIS A O 1
ATOM 762 N N . TYR A 1 92 ? -5.301 -7.005 -14.274 1.00 96.69 92 TYR A N 1
ATOM 763 C CA . TYR A 1 92 ? -4.494 -7.232 -15.482 1.00 96.69 92 TYR A CA 1
ATOM 764 C C . TYR A 1 92 ? -4.660 -6.121 -16.547 1.00 96.69 92 TYR A C 1
ATOM 766 O O . TYR A 1 92 ? -3.679 -5.619 -17.082 1.00 96.69 92 TYR A O 1
ATOM 774 N N . ASN A 1 93 ? -5.883 -5.616 -16.766 1.00 96.31 93 ASN A N 1
ATOM 775 C CA . ASN A 1 93 ? -6.157 -4.498 -17.695 1.00 96.31 93 ASN A CA 1
ATOM 776 C C . ASN A 1 93 ? -5.477 -3.153 -17.354 1.00 96.31 93 ASN A C 1
ATOM 778 O O . ASN A 1 93 ? -5.498 -2.234 -18.177 1.00 96.31 93 ASN A O 1
ATOM 782 N N . HIS A 1 94 ? -4.937 -2.999 -16.145 1.00 95.69 94 HIS A N 1
ATOM 783 C CA . HIS A 1 94 ? -4.304 -1.766 -15.667 1.00 95.69 94 HIS A CA 1
ATOM 784 C C . HIS A 1 94 ? -2.805 -1.927 -15.401 1.00 95.69 94 HIS A C 1
ATOM 786 O O . HIS A 1 94 ? -2.151 -0.952 -15.050 1.00 95.69 94 HIS A O 1
ATOM 792 N N . ILE A 1 95 ? -2.243 -3.119 -15.609 1.00 95.69 95 ILE A N 1
ATOM 793 C CA . ILE A 1 95 ? -0.852 -3.420 -15.253 1.00 95.69 95 ILE A CA 1
ATOM 794 C C . ILE A 1 95 ? 0.177 -2.628 -16.077 1.00 95.69 95 ILE A C 1
ATOM 796 O O . ILE A 1 95 ? 1.243 -2.299 -15.569 1.00 95.69 95 ILE A O 1
ATOM 800 N N . LEU A 1 96 ? -0.173 -2.255 -17.315 1.00 95.75 96 LEU A N 1
ATOM 801 C CA . LEU A 1 96 ? 0.630 -1.404 -18.209 1.00 95.75 96 LEU A CA 1
ATOM 802 C C . LEU A 1 96 ? 0.486 0.104 -17.936 1.00 95.75 96 LEU A C 1
ATOM 804 O O . LEU A 1 96 ? 1.028 0.938 -18.670 1.00 95.75 96 LEU A O 1
ATOM 808 N N . HIS A 1 97 ? -0.307 0.465 -16.930 1.00 94.06 97 HIS A N 1
ATOM 809 C CA . HIS A 1 97 ? -0.634 1.841 -16.578 1.00 94.06 97 HIS A CA 1
ATOM 810 C C . HIS A 1 97 ? -0.313 2.093 -15.093 1.00 94.06 97 HIS A C 1
ATOM 812 O O . HIS A 1 97 ? -1.232 2.354 -14.320 1.00 94.06 97 HIS A O 1
ATOM 818 N N . PRO A 1 98 ? 0.957 1.971 -14.663 1.00 93.19 98 PRO A N 1
ATOM 819 C CA . PRO A 1 98 ? 1.353 2.342 -13.309 1.00 93.19 98 PRO A CA 1
ATOM 820 C C . PRO A 1 98 ? 1.168 3.849 -13.103 1.00 93.19 98 PRO A C 1
ATOM 822 O O . PRO A 1 98 ? 1.155 4.619 -14.069 1.00 93.19 98 PRO A O 1
ATOM 825 N N . LEU A 1 99 ? 1.047 4.278 -11.846 1.00 89.81 99 LEU A N 1
ATOM 826 C CA . LEU A 1 99 ? 1.081 5.706 -11.541 1.00 89.81 99 LEU A CA 1
ATOM 827 C C . LEU A 1 99 ? 2.458 6.285 -11.891 1.00 89.81 99 LEU A C 1
ATOM 829 O O . LEU A 1 99 ? 3.474 5.595 -11.834 1.00 89.81 99 LEU A O 1
ATOM 833 N N . LEU A 1 100 ? 2.501 7.568 -12.249 1.00 86.25 100 LEU A N 1
ATOM 834 C CA . LEU A 1 100 ? 3.741 8.221 -12.683 1.00 86.25 100 LEU A CA 1
ATOM 835 C C . LEU A 1 100 ? 4.831 8.237 -11.601 1.00 86.25 100 LEU A C 1
ATOM 837 O O . LEU A 1 100 ? 6.007 8.129 -11.929 1.00 86.25 100 LEU A O 1
ATOM 841 N N . ASP A 1 101 ? 4.450 8.350 -10.330 1.00 87.06 101 ASP A N 1
ATOM 842 C CA . ASP A 1 101 ? 5.358 8.308 -9.178 1.00 87.06 101 ASP A CA 1
ATOM 843 C C . ASP A 1 101 ? 5.895 6.893 -8.892 1.00 87.06 101 ASP A C 1
ATOM 845 O O . ASP A 1 101 ? 6.918 6.734 -8.231 1.00 87.06 101 ASP A O 1
ATOM 849 N N . GLN A 1 102 ? 5.261 5.864 -9.460 1.00 92.06 102 GLN A N 1
ATOM 850 C CA . GLN A 1 102 ? 5.693 4.465 -9.402 1.00 92.06 102 GLN A CA 1
ATOM 851 C C . GLN A 1 102 ? 6.622 4.066 -10.556 1.00 92.06 102 GLN A C 1
ATOM 853 O O . GLN A 1 102 ? 6.980 2.892 -10.658 1.00 92.06 102 GLN A O 1
ATOM 858 N N . VAL A 1 103 ? 7.023 5.011 -11.414 1.00 92.44 103 VAL A N 1
ATOM 859 C CA . VAL A 1 103 ? 7.956 4.771 -12.521 1.00 92.44 103 VAL A CA 1
ATOM 860 C C . VAL A 1 103 ? 9.195 5.647 -12.374 1.00 92.44 103 VAL A C 1
ATOM 862 O O . VAL A 1 103 ? 9.112 6.874 -12.435 1.00 92.44 103 VAL A O 1
ATOM 865 N N . LEU A 1 104 ? 10.365 5.018 -12.283 1.00 91.12 104 LEU A N 1
ATOM 866 C CA . LEU A 1 104 ? 11.652 5.698 -12.388 1.00 91.12 104 LEU A CA 1
ATOM 867 C C . LEU A 1 104 ? 12.249 5.456 -13.770 1.00 91.12 104 LEU A C 1
ATOM 869 O O . LEU A 1 104 ? 12.348 4.322 -14.228 1.00 91.12 104 LEU A O 1
ATOM 873 N N . VAL A 1 105 ? 12.685 6.530 -14.425 1.00 88.81 105 VAL A N 1
ATOM 874 C CA . VAL A 1 105 ? 13.423 6.456 -15.690 1.00 88.81 105 VAL A CA 1
ATOM 875 C C . VAL A 1 105 ? 14.697 7.270 -15.540 1.00 88.81 105 VAL A C 1
ATOM 877 O O . VAL A 1 105 ? 14.621 8.492 -15.404 1.00 88.81 105 VAL A O 1
ATOM 880 N N . ARG A 1 106 ? 15.852 6.607 -15.579 1.00 86.19 106 ARG A N 1
ATOM 881 C CA . ARG A 1 106 ? 17.170 7.241 -15.629 1.00 86.19 106 ARG A CA 1
ATOM 882 C C . ARG A 1 106 ? 17.726 7.139 -17.045 1.00 86.19 106 ARG A C 1
ATOM 884 O O . ARG A 1 106 ? 17.804 6.056 -17.623 1.00 86.19 106 ARG A O 1
ATOM 891 N N . ASN A 1 107 ? 18.090 8.293 -17.593 1.00 82.25 107 ASN A N 1
ATOM 892 C CA . ASN A 1 107 ? 18.824 8.400 -18.846 1.00 82.25 107 ASN A CA 1
ATOM 893 C C . ASN A 1 107 ? 20.096 9.202 -18.557 1.00 82.25 107 ASN A C 1
ATOM 895 O O . ASN A 1 107 ? 19.995 10.304 -18.011 1.00 82.25 107 ASN A O 1
ATOM 899 N N . ASP A 1 108 ? 21.256 8.717 -18.992 1.00 69.00 108 ASP A N 1
ATOM 900 C CA . ASP A 1 108 ? 22.553 9.368 -18.738 1.00 69.00 108 ASP A CA 1
ATOM 901 C C . ASP A 1 108 ? 22.618 10.824 -19.224 1.00 69.00 108 ASP A C 1
ATOM 903 O O . ASP A 1 108 ? 23.326 11.654 -18.660 1.00 69.00 108 ASP A O 1
ATOM 907 N N . ALA A 1 109 ? 21.854 11.162 -20.265 1.00 63.59 109 ALA A N 1
ATOM 908 C CA . ALA A 1 109 ? 21.910 12.468 -20.912 1.00 63.59 109 ALA A CA 1
ATOM 909 C C . ALA A 1 109 ? 20.891 13.500 -20.387 1.00 63.59 109 ALA A C 1
ATOM 911 O O . ALA A 1 109 ? 20.928 14.650 -20.825 1.00 63.59 109 ALA A O 1
ATOM 912 N N . SER A 1 110 ? 19.940 13.125 -19.517 1.00 56.41 110 SER A N 1
ATOM 913 C CA . SER A 1 110 ? 18.772 13.983 -19.240 1.00 56.41 110 SER A CA 1
ATOM 914 C C . SER A 1 110 ? 18.191 13.880 -17.827 1.00 56.41 110 SER A C 1
ATOM 916 O O . SER A 1 110 ? 16.976 14.015 -17.665 1.00 56.41 110 SER A O 1
ATOM 918 N N . LEU A 1 111 ? 19.008 13.625 -16.805 1.00 59.94 111 LEU A N 1
ATOM 919 C CA . LEU A 1 111 ? 18.540 13.744 -15.423 1.00 59.94 111 LEU A CA 1
ATOM 920 C C . LEU A 1 111 ? 18.305 15.225 -15.097 1.00 59.94 111 LEU A C 1
ATOM 922 O O . LEU A 1 111 ? 19.201 16.058 -15.249 1.00 59.94 111 LEU A O 1
ATOM 926 N N . THR A 1 112 ? 17.102 15.572 -14.638 1.00 64.38 112 THR A N 1
ATOM 927 C CA . THR A 1 112 ? 16.905 16.863 -13.968 1.00 64.38 112 THR A CA 1
ATOM 928 C C . THR A 1 112 ? 17.727 16.881 -12.676 1.00 64.38 112 THR A C 1
ATOM 930 O O . THR A 1 112 ? 18.024 15.829 -12.111 1.00 64.38 112 THR A O 1
ATOM 933 N N . ALA A 1 113 ? 18.102 18.064 -12.178 1.00 61.47 113 ALA A N 1
ATOM 934 C CA . ALA A 1 113 ? 18.899 18.174 -10.950 1.00 61.47 113 ALA A CA 1
ATOM 935 C C . ALA A 1 113 ? 18.252 17.456 -9.744 1.00 61.47 113 ALA A C 1
ATOM 937 O O . ALA A 1 113 ? 18.966 16.931 -8.898 1.00 61.47 113 ALA A O 1
ATOM 938 N N . GLU A 1 114 ? 16.918 17.384 -9.699 1.00 63.88 114 GLU A N 1
ATOM 939 C CA . GLU A 1 114 ? 16.164 16.639 -8.681 1.00 63.88 114 GLU A CA 1
ATOM 940 C C . GLU A 1 114 ? 16.245 15.116 -8.883 1.00 63.88 114 GLU A C 1
ATOM 942 O O . GLU A 1 114 ? 16.479 14.381 -7.927 1.00 63.88 114 GLU A O 1
ATOM 947 N N . GLN A 1 115 ? 16.132 14.621 -10.122 1.00 63.25 115 GLN A N 1
ATOM 948 C CA . GLN A 1 115 ? 16.257 13.186 -10.425 1.00 63.25 115 GLN A CA 1
ATOM 949 C C . GLN A 1 115 ? 17.691 12.669 -10.269 1.00 63.25 115 GLN A C 1
ATOM 951 O O . GLN A 1 115 ? 17.893 11.503 -9.944 1.00 63.25 115 GLN A O 1
ATOM 956 N N . ALA A 1 116 ? 18.683 13.536 -10.474 1.00 64.25 116 ALA A N 1
ATOM 957 C CA . ALA A 1 116 ? 20.082 13.232 -10.198 1.00 64.25 116 ALA A CA 1
ATOM 958 C C . ALA A 1 116 ? 20.382 13.152 -8.689 1.00 64.25 116 ALA A C 1
ATOM 960 O O . ALA A 1 116 ? 21.368 12.531 -8.303 1.00 64.25 116 ALA A O 1
ATOM 961 N N . GLN A 1 117 ? 19.561 13.783 -7.839 1.00 68.19 117 GLN A N 1
ATOM 962 C CA . GLN A 1 117 ? 19.770 13.810 -6.388 1.00 68.19 117 GLN A CA 1
ATOM 963 C C . GLN A 1 117 ? 19.165 12.609 -5.659 1.00 68.19 117 GLN A C 1
ATOM 965 O O . GLN A 1 117 ? 19.724 12.202 -4.644 1.00 68.19 117 GLN A O 1
ATOM 970 N N . GLN A 1 118 ? 18.060 12.035 -6.144 1.00 81.19 118 GLN A N 1
ATOM 971 C CA . GLN A 1 118 ? 17.439 10.884 -5.485 1.00 81.19 118 GLN A CA 1
ATOM 972 C C . GLN A 1 118 ? 18.104 9.579 -5.929 1.00 81.19 118 GLN A C 1
ATOM 974 O O . GLN A 1 118 ? 18.050 9.217 -7.107 1.00 81.19 118 GLN A O 1
ATOM 979 N N . SER A 1 119 ? 18.702 8.847 -4.988 1.00 88.81 119 SER A N 1
ATOM 980 C CA . SER A 1 119 ? 19.271 7.523 -5.269 1.00 88.81 119 SER A CA 1
ATOM 981 C C . SER A 1 119 ? 18.172 6.486 -5.555 1.00 88.81 119 SER A C 1
ATOM 983 O O . SER A 1 119 ? 17.046 6.610 -5.067 1.00 88.81 119 SER A O 1
ATOM 985 N N . VAL A 1 120 ? 18.477 5.447 -6.342 1.00 90.06 120 VAL A N 1
ATOM 986 C CA . VAL A 1 120 ? 17.523 4.356 -6.624 1.00 90.06 120 VAL A CA 1
ATOM 987 C C . VAL A 1 120 ? 16.995 3.698 -5.339 1.00 90.06 120 VAL A C 1
ATOM 989 O O . VAL A 1 120 ? 15.773 3.564 -5.225 1.00 90.06 120 VAL A O 1
ATOM 992 N N . PRO A 1 121 ? 17.829 3.366 -4.331 1.00 91.56 121 PRO A N 1
ATOM 993 C CA . PRO A 1 121 ? 17.334 2.814 -3.071 1.00 91.56 121 PRO A CA 1
ATOM 994 C C . PRO A 1 121 ? 16.361 3.742 -2.339 1.00 91.56 121 PRO A C 1
ATOM 996 O O . PRO A 1 121 ? 15.336 3.289 -1.831 1.00 91.56 121 PRO A O 1
ATOM 999 N N . GLU A 1 122 ? 16.631 5.050 -2.311 1.00 91.19 122 GLU A N 1
ATOM 1000 C CA . GLU A 1 122 ? 15.712 6.028 -1.715 1.00 91.19 122 GLU A CA 1
ATOM 1001 C C . GLU A 1 122 ? 14.393 6.110 -2.484 1.00 91.19 122 GLU A C 1
ATOM 1003 O O . GLU A 1 122 ? 13.329 6.230 -1.867 1.00 91.19 122 GLU A O 1
ATOM 1008 N N . TRP A 1 123 ? 14.435 6.033 -3.818 1.00 92.94 123 TRP A N 1
ATOM 1009 C CA . TRP A 1 123 ? 13.231 5.994 -4.647 1.00 92.94 123 TRP A CA 1
ATOM 1010 C C . TRP A 1 123 ? 12.390 4.746 -4.357 1.00 92.94 123 TRP A C 1
ATOM 1012 O O . TRP A 1 123 ? 11.201 4.876 -4.064 1.00 92.94 123 TRP A O 1
ATOM 1022 N N . ILE A 1 124 ? 13.009 3.561 -4.324 1.00 93.69 124 I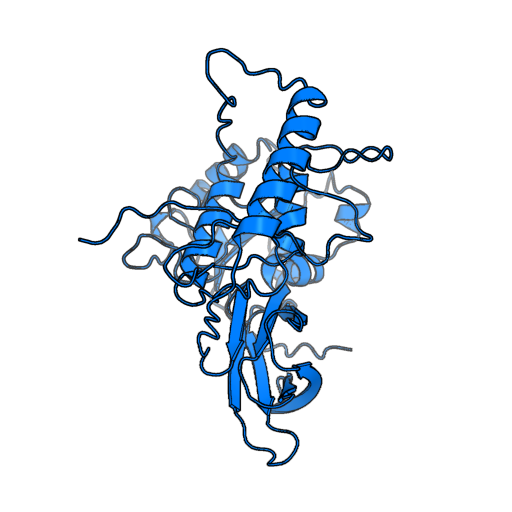LE A N 1
ATOM 1023 C CA . ILE A 1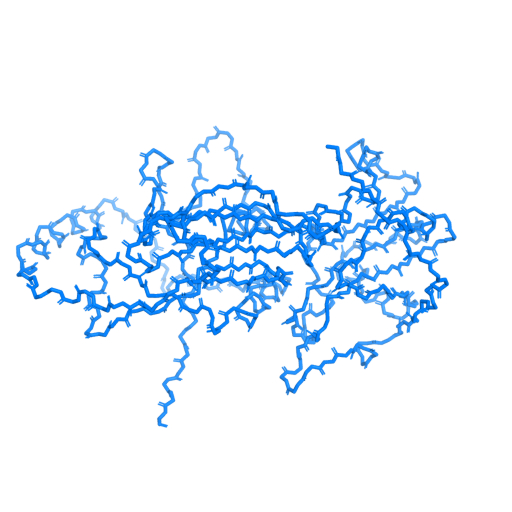 124 ? 12.339 2.297 -3.979 1.00 93.69 124 ILE A CA 1
ATOM 1024 C C . ILE A 1 124 ? 11.717 2.390 -2.584 1.00 93.69 124 ILE A C 1
ATOM 1026 O O . ILE A 1 124 ? 10.547 2.048 -2.386 1.00 93.69 124 ILE A O 1
ATOM 1030 N N . GLN A 1 125 ? 12.473 2.900 -1.612 1.00 93.06 125 GLN A N 1
ATOM 1031 C CA . GLN A 1 125 ? 11.999 3.016 -0.240 1.00 93.06 125 GLN A CA 1
ATOM 1032 C C . GLN A 1 125 ? 10.783 3.945 -0.131 1.00 93.06 125 GLN A C 1
ATOM 1034 O O . GLN A 1 125 ? 9.836 3.632 0.589 1.00 93.06 125 GLN A O 1
ATOM 1039 N N . SER A 1 126 ? 10.789 5.068 -0.853 1.00 91.69 126 SER A N 1
ATOM 1040 C CA . SER A 1 126 ? 9.742 6.095 -0.776 1.00 91.69 126 SER A CA 1
ATOM 1041 C C . SER A 1 126 ? 8.498 5.795 -1.616 1.00 91.69 126 SER A C 1
ATOM 1043 O O . SER A 1 126 ? 7.402 6.132 -1.177 1.00 91.69 126 SER A O 1
ATOM 1045 N N . HIS A 1 127 ? 8.631 5.149 -2.777 1.00 92.38 127 HIS A N 1
ATOM 1046 C CA . HIS A 1 127 ? 7.515 4.952 -3.714 1.00 92.38 127 HIS A CA 1
ATOM 1047 C C . HIS A 1 127 ? 6.985 3.517 -3.733 1.00 92.38 127 HIS A C 1
ATOM 1049 O O . HIS A 1 127 ? 5.812 3.284 -4.019 1.00 92.38 127 HIS A O 1
ATOM 1055 N N . CYS A 1 128 ? 7.830 2.542 -3.398 1.00 94.38 128 CYS A N 1
ATOM 1056 C CA . CYS A 1 128 ? 7.490 1.126 -3.508 1.00 94.38 128 CYS A CA 1
ATOM 1057 C C . CYS A 1 128 ? 7.270 0.493 -2.135 1.00 94.38 128 CYS A C 1
ATOM 1059 O O . CYS A 1 128 ? 6.326 -0.280 -1.947 1.00 94.38 128 CYS A O 1
ATOM 1061 N N . GLN A 1 129 ? 8.126 0.817 -1.164 1.00 95.50 129 GLN A N 1
ATOM 1062 C CA . GLN A 1 129 ? 8.056 0.228 0.172 1.00 95.50 129 GLN A CA 1
ATOM 1063 C C . GLN A 1 129 ? 7.179 1.027 1.126 1.00 95.50 129 GLN A C 1
ATOM 1065 O O . GLN A 1 129 ? 6.460 0.420 1.920 1.00 95.50 129 GLN A O 1
ATOM 1070 N N . ALA A 1 130 ? 7.221 2.360 1.068 1.00 95.25 130 ALA A N 1
ATOM 1071 C CA . ALA A 1 130 ? 6.469 3.204 1.987 1.00 95.25 130 ALA A CA 1
ATOM 1072 C C . ALA A 1 130 ? 4.962 2.963 1.854 1.00 95.25 130 ALA A C 1
ATOM 1074 O O . ALA A 1 130 ? 4.412 2.934 0.752 1.00 95.25 130 ALA A O 1
ATOM 1075 N N . LYS A 1 131 ? 4.294 2.808 2.998 1.00 95.62 131 LYS A N 1
ATOM 1076 C CA . LYS A 1 131 ? 2.844 2.677 3.124 1.00 95.62 131 LYS A CA 1
ATOM 1077 C C . LYS A 1 131 ? 2.342 3.603 4.218 1.00 95.62 131 LYS A C 1
ATOM 1079 O O . LYS A 1 131 ? 2.943 3.730 5.280 1.00 95.62 131 LYS A O 1
ATOM 1084 N N . GLU A 1 132 ? 1.209 4.231 3.961 1.00 96.00 132 GLU A N 1
ATOM 1085 C CA . GLU A 1 132 ? 0.464 4.984 4.964 1.00 96.00 132 GLU A CA 1
ATOM 1086 C C . GLU A 1 132 ? -0.581 4.053 5.570 1.00 96.00 132 GLU A C 1
ATOM 1088 O O . GLU A 1 132 ? -1.384 3.459 4.842 1.00 96.00 132 GLU A O 1
ATOM 1093 N N . VAL A 1 133 ? -0.538 3.905 6.890 1.00 96.50 133 VAL A N 1
ATOM 1094 C CA . VAL A 1 133 ? -1.423 3.011 7.633 1.00 96.50 133 VAL A CA 1
ATOM 1095 C C . VAL A 1 133 ? -2.147 3.783 8.720 1.00 96.50 133 VAL A C 1
ATOM 1097 O O . VAL A 1 133 ? -1.559 4.620 9.407 1.00 96.50 133 VAL A O 1
ATOM 1100 N N . GLY A 1 134 ? -3.438 3.514 8.854 1.00 96.25 134 GLY A N 1
ATOM 1101 C CA . GLY A 1 134 ? -4.266 4.031 9.929 1.00 96.25 134 GLY A CA 1
ATOM 1102 C C . GLY A 1 134 ? -4.614 2.932 10.923 1.00 96.25 134 GLY A C 1
ATOM 1103 O O . GLY A 1 134 ? -4.779 1.773 10.542 1.00 96.25 134 GLY A O 1
ATOM 1104 N N . PHE A 1 135 ? -4.789 3.302 12.186 1.00 96.94 135 PHE A N 1
ATOM 1105 C CA . PHE A 1 135 ? -5.353 2.427 13.210 1.00 96.94 135 PHE A CA 1
ATOM 1106 C C . PHE A 1 135 ? -6.563 3.099 13.850 1.00 96.94 135 PHE A C 1
ATOM 1108 O O . PHE A 1 135 ? -6.482 4.262 14.249 1.00 96.94 135 PHE A O 1
ATOM 1115 N N . ILE A 1 136 ? -7.657 2.352 13.977 1.00 95.81 136 ILE A N 1
ATOM 1116 C CA . ILE A 1 136 ? -8.851 2.727 14.740 1.00 95.81 136 ILE A CA 1
ATOM 1117 C C . ILE A 1 136 ? -9.036 1.716 15.858 1.00 95.81 136 ILE A C 1
ATOM 1119 O O . ILE A 1 136 ? -8.968 0.512 15.621 1.00 95.81 136 ILE A O 1
ATOM 1123 N N . SER A 1 137 ? -9.288 2.194 17.073 1.00 96.12 137 SER A N 1
ATOM 1124 C CA . SER A 1 137 ? -9.605 1.327 18.205 1.00 96.12 137 SER A CA 1
ATOM 1125 C C . SER A 1 137 ? -11.071 1.441 18.581 1.00 96.12 137 SER A C 1
ATOM 1127 O O . SER A 1 137 ? -11.555 2.520 18.909 1.00 96.12 137 SER A O 1
ATOM 1129 N N . TYR A 1 138 ? -11.747 0.302 18.610 1.00 94.75 138 TYR A N 1
ATOM 1130 C CA . TYR A 1 138 ? -13.038 0.106 19.261 1.00 94.75 138 TYR A CA 1
ATOM 1131 C C . TYR A 1 138 ? -12.880 -0.579 20.630 1.00 94.75 138 TYR A C 1
ATOM 1133 O O . TYR A 1 138 ? -13.852 -1.032 21.229 1.00 94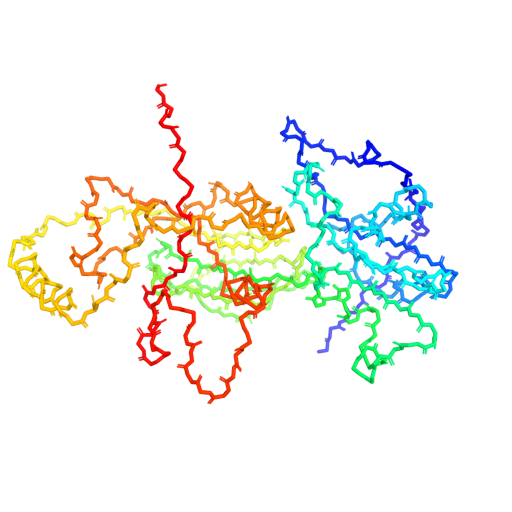.75 138 TYR A O 1
ATOM 1141 N N . LEU A 1 139 ? -11.651 -0.654 21.155 1.00 96.25 139 LEU A N 1
ATOM 1142 C CA . LEU A 1 139 ? -11.372 -1.188 22.486 1.00 96.25 139 LEU A CA 1
ATOM 1143 C C . LEU A 1 139 ? -11.862 -0.221 23.578 1.00 96.25 139 LEU A C 1
ATOM 1145 O O . LEU A 1 139 ? -11.854 0.993 23.379 1.00 96.25 139 LEU A O 1
ATOM 1149 N N . PRO A 1 140 ? -12.198 -0.714 24.783 1.00 96.00 140 PRO A N 1
ATOM 1150 C CA . PRO A 1 140 ? -12.644 0.134 25.891 1.00 96.00 140 PRO A CA 1
ATOM 1151 C C . PRO A 1 140 ? -11.501 0.882 26.607 1.00 96.00 140 PRO A C 1
ATOM 1153 O O . PRO A 1 140 ? -11.727 1.511 27.640 1.00 96.00 140 PRO A O 1
ATOM 1156 N N . PHE A 1 141 ? -10.268 0.809 26.100 1.00 97.19 141 PHE A N 1
ATOM 1157 C CA . PHE A 1 141 ? -9.079 1.438 26.678 1.00 97.19 141 PHE A CA 1
ATOM 1158 C C . PHE A 1 141 ? -8.112 1.920 25.592 1.00 97.19 141 PHE A C 1
ATOM 1160 O O . PHE A 1 141 ? -8.170 1.494 24.439 1.00 97.19 141 PHE A O 1
ATOM 1167 N N . THR A 1 142 ? -7.186 2.794 25.984 1.00 98.25 142 THR A N 1
ATOM 1168 C CA . THR A 1 142 ? -6.092 3.252 25.123 1.00 98.25 142 THR A CA 1
ATOM 1169 C C . THR A 1 142 ? -5.029 2.164 25.005 1.00 98.25 142 THR A C 1
ATOM 1171 O O . THR A 1 142 ? -4.381 1.835 25.998 1.00 98.25 142 THR A O 1
ATOM 1174 N N . ALA A 1 143 ? -4.832 1.618 23.807 1.00 98.50 143 ALA A N 1
ATOM 1175 C CA . ALA A 1 143 ? -3.795 0.620 23.553 1.00 98.50 143 ALA A CA 1
ATOM 1176 C C . ALA A 1 143 ? -2.428 1.280 23.307 1.00 98.50 143 ALA A C 1
ATOM 1178 O O . ALA A 1 143 ? -2.347 2.405 22.815 1.00 98.50 143 ALA A O 1
ATOM 1179 N N . SER A 1 144 ? -1.342 0.575 23.610 1.00 98.62 144 SER A N 1
ATOM 1180 C CA . SER A 1 144 ? 0.018 0.969 23.228 1.00 98.62 144 SER A CA 1
ATOM 1181 C C . SER A 1 144 ? 0.387 0.322 21.895 1.00 98.62 144 SER A C 1
ATOM 1183 O O . SER A 1 144 ? 0.188 -0.879 21.725 1.00 98.62 144 SER A O 1
ATOM 1185 N N . ILE A 1 145 ? 0.939 1.096 20.959 1.00 98.44 145 ILE A N 1
ATOM 1186 C CA . ILE A 1 145 ? 1.373 0.611 19.644 1.00 98.44 145 ILE A CA 1
ATOM 1187 C C . ILE A 1 145 ? 2.888 0.399 19.673 1.00 98.44 145 ILE A C 1
ATOM 1189 O O . ILE A 1 145 ? 3.652 1.333 19.938 1.00 98.44 145 ILE A O 1
ATOM 1193 N N . TYR A 1 146 ? 3.330 -0.814 19.349 1.00 98.56 146 TYR A N 1
ATOM 1194 C CA . TYR A 1 146 ? 4.740 -1.162 19.212 1.00 98.56 146 TYR A CA 1
ATOM 1195 C C . TYR A 1 146 ? 5.055 -1.583 17.783 1.00 98.56 146 TYR A C 1
ATOM 1197 O O . TYR A 1 146 ? 4.376 -2.443 17.234 1.00 98.56 146 TYR A O 1
ATOM 1205 N N . TRP A 1 147 ? 6.131 -1.054 17.211 1.00 98.25 147 TRP A N 1
ATOM 1206 C CA . TRP A 1 147 ? 6.773 -1.645 16.041 1.00 98.25 147 TRP A CA 1
ATOM 1207 C C . TRP A 1 147 ? 7.733 -2.746 16.497 1.00 98.25 147 TRP A C 1
ATOM 1209 O O . TRP A 1 147 ? 8.527 -2.550 17.422 1.00 98.25 147 TRP A O 1
ATOM 1219 N N . VAL A 1 148 ? 7.661 -3.915 15.871 1.00 97.94 148 VAL A N 1
ATOM 1220 C CA . VAL A 1 148 ? 8.605 -5.012 16.089 1.00 97.94 148 VAL A CA 1
ATOM 1221 C C . VAL A 1 148 ? 9.708 -4.873 15.054 1.00 97.94 148 VAL A C 1
ATOM 1223 O O . VAL A 1 148 ? 9.480 -5.066 13.863 1.00 97.94 148 VAL A O 1
ATOM 1226 N N . ASN A 1 149 ? 10.906 -4.519 15.510 1.00 95.88 149 ASN A N 1
ATOM 1227 C CA . ASN A 1 149 ? 12.046 -4.387 14.613 1.00 95.88 149 ASN A CA 1
ATOM 1228 C C . ASN A 1 149 ? 12.506 -5.765 14.080 1.00 95.88 149 ASN A C 1
ATOM 1230 O O . ASN A 1 149 ? 12.112 -6.798 14.628 1.00 95.88 149 ASN A O 1
ATOM 1234 N N . PRO A 1 150 ? 13.415 -5.815 13.088 1.00 93.31 150 PRO A N 1
ATOM 1235 C CA . PRO A 1 150 ? 13.902 -7.085 12.535 1.00 93.31 150 PRO A CA 1
ATOM 1236 C C . PRO A 1 150 ? 14.588 -8.021 13.549 1.00 93.31 150 PRO A C 1
ATOM 1238 O O . PRO A 1 150 ? 14.700 -9.217 13.316 1.00 93.31 150 PRO A O 1
ATOM 1241 N N . LYS A 1 151 ? 15.027 -7.501 14.707 1.00 95.94 151 LYS A N 1
ATOM 1242 C CA . LYS A 1 151 ? 15.602 -8.293 15.813 1.00 95.94 151 LYS A CA 1
ATOM 1243 C C . LYS A 1 151 ? 14.537 -8.838 16.778 1.00 95.94 151 LYS A C 1
ATOM 1245 O O . LYS A 1 151 ? 14.887 -9.358 17.833 1.00 95.94 151 LYS A O 1
ATOM 1250 N N . GLY A 1 152 ? 13.250 -8.652 16.480 1.00 96.50 152 GLY A N 1
ATOM 1251 C CA . GLY A 1 152 ? 12.130 -9.050 17.335 1.00 96.50 152 GLY A CA 1
ATOM 1252 C C . GLY A 1 152 ? 11.877 -8.129 18.536 1.00 96.50 152 GLY A C 1
ATOM 1253 O O . GLY A 1 152 ? 11.004 -8.415 19.355 1.00 96.50 152 GLY A O 1
ATOM 1254 N N . LYS A 1 153 ? 12.606 -7.012 18.672 1.00 98.00 153 LYS A N 1
ATOM 1255 C CA . LYS A 1 153 ? 12.432 -6.072 19.789 1.00 98.00 153 LYS A CA 1
ATOM 1256 C C . LYS A 1 153 ? 11.251 -5.140 19.519 1.00 98.00 153 LYS A C 1
ATOM 1258 O O . LYS A 1 153 ? 11.219 -4.452 18.499 1.00 98.00 153 LYS A O 1
ATOM 1263 N N . ARG A 1 154 ? 10.330 -5.064 20.485 1.00 98.06 154 ARG A N 1
ATOM 1264 C CA . ARG A 1 154 ? 9.214 -4.107 20.504 1.00 98.06 154 ARG A CA 1
ATOM 1265 C C . ARG A 1 154 ? 9.726 -2.696 20.814 1.00 98.06 154 ARG A C 1
ATOM 1267 O O . ARG A 1 154 ? 10.406 -2.485 21.818 1.00 98.06 154 ARG A O 1
ATOM 1274 N N . ILE A 1 155 ? 9.392 -1.736 19.960 1.00 98.12 155 ILE A N 1
ATOM 1275 C CA . ILE A 1 155 ? 9.702 -0.309 20.102 1.00 98.12 155 ILE A CA 1
ATOM 1276 C C . ILE A 1 155 ? 8.371 0.435 20.132 1.00 98.12 155 ILE A C 1
ATOM 1278 O O . ILE A 1 155 ? 7.614 0.360 19.170 1.00 98.12 155 ILE A O 1
ATOM 1282 N N . MET A 1 156 ? 8.064 1.119 21.235 1.00 97.94 156 MET A N 1
ATOM 1283 C CA . MET A 1 156 ? 6.821 1.885 21.348 1.00 97.94 156 MET A CA 1
ATOM 1284 C C . MET A 1 156 ? 6.860 3.063 20.374 1.00 97.94 156 MET A C 1
ATOM 1286 O O . MET A 1 156 ? 7.801 3.854 20.404 1.00 97.94 156 MET A O 1
ATOM 1290 N N . VAL A 1 157 ? 5.847 3.164 19.519 1.00 98.00 157 VAL A N 1
ATOM 1291 C CA . VAL A 1 157 ? 5.739 4.216 18.495 1.00 98.00 157 VAL A CA 1
ATOM 1292 C C . VAL A 1 157 ? 4.568 5.161 18.747 1.00 98.00 157 VAL A C 1
ATOM 1294 O O . VAL A 1 157 ? 4.540 6.254 18.193 1.00 98.00 157 VAL A O 1
ATOM 1297 N N . GLY A 1 158 ? 3.617 4.775 19.601 1.00 97.25 158 GLY A N 1
ATOM 1298 C CA . GLY A 1 158 ? 2.483 5.623 19.941 1.00 97.25 158 GLY A CA 1
ATOM 1299 C C . GLY A 1 158 ? 1.464 4.938 20.840 1.00 97.25 158 GLY A C 1
ATOM 1300 O O . GLY A 1 158 ? 1.688 3.841 21.357 1.00 97.25 158 GLY A O 1
ATOM 1301 N N . THR A 1 159 ? 0.329 5.601 21.011 1.00 98.38 159 THR A N 1
ATOM 1302 C CA . THR A 1 159 ? -0.852 5.086 21.705 1.00 98.38 159 THR A CA 1
ATOM 1303 C C . THR A 1 159 ? -2.069 5.220 20.798 1.00 98.38 159 THR A C 1
ATOM 1305 O O . THR A 1 159 ? -2.097 6.075 19.916 1.00 98.38 159 THR A O 1
ATOM 1308 N N . LEU A 1 160 ? -3.068 4.366 21.005 1.00 98.19 160 LEU A N 1
ATOM 1309 C CA . LEU A 1 160 ? -4.298 4.316 20.228 1.00 98.19 160 LEU A CA 1
ATOM 1310 C C . LEU A 1 160 ? -5.504 4.470 21.164 1.00 98.19 160 LEU A C 1
ATOM 1312 O O . LEU A 1 160 ? -5.945 3.479 21.758 1.00 98.19 160 LEU A O 1
ATOM 1316 N N . PRO A 1 161 ? -6.008 5.700 21.358 1.00 97.75 161 PRO A N 1
ATOM 1317 C CA . PRO A 1 161 ? -7.204 5.936 22.157 1.00 97.75 161 PRO A CA 1
ATOM 1318 C C . PRO A 1 161 ? -8.462 5.331 21.500 1.00 97.75 161 PRO A C 1
ATOM 1320 O O . PRO A 1 161 ? -8.492 5.183 20.279 1.00 97.75 161 PRO A O 1
ATOM 1323 N N . PRO A 1 162 ? -9.516 5.020 22.276 1.00 94.62 162 PRO A N 1
ATOM 1324 C CA . PRO A 1 162 ? -10.794 4.547 21.735 1.00 94.62 162 PRO A CA 1
ATOM 1325 C C . PRO A 1 162 ? -11.496 5.561 20.814 1.00 94.62 162 PRO A C 1
ATOM 1327 O O . PRO A 1 162 ? -11.472 6.763 21.087 1.00 94.62 162 PRO A O 1
ATOM 1330 N N . GLY A 1 163 ? -12.204 5.065 19.798 1.00 89.56 163 GLY A N 1
ATOM 1331 C CA . GLY A 1 163 ? -13.101 5.808 18.904 1.00 89.56 163 GLY A CA 1
ATOM 1332 C C . GLY A 1 163 ? -12.480 6.237 17.567 1.00 89.56 163 GLY A C 1
ATOM 1333 O O . GLY A 1 163 ? -11.289 6.540 17.484 1.00 89.56 163 GLY A O 1
ATOM 1334 N N . GLU A 1 164 ? -13.307 6.333 16.520 1.00 88.00 164 GLU A N 1
ATOM 1335 C CA . GLU A 1 164 ? -12.911 6.720 15.148 1.00 88.00 164 GLU A CA 1
ATOM 1336 C C . GLU A 1 164 ? -12.206 8.080 15.113 1.00 88.00 164 GLU A C 1
ATOM 1338 O O . GLU A 1 164 ? -11.214 8.262 14.408 1.00 88.00 164 GLU A O 1
ATOM 1343 N N . ARG A 1 165 ? -12.658 9.054 15.909 1.00 86.75 165 ARG A N 1
ATOM 1344 C CA . ARG A 1 165 ? -12.042 10.396 15.932 1.00 86.75 165 ARG A CA 1
ATOM 1345 C C . ARG A 1 165 ? -10.584 10.400 16.378 1.00 86.75 165 ARG A C 1
ATOM 1347 O O . ARG A 1 165 ? -9.877 11.365 16.105 1.00 86.75 165 ARG A O 1
ATOM 1354 N N . ASN A 1 166 ? -10.157 9.341 17.055 1.00 92.62 166 ASN A N 1
ATOM 1355 C CA . ASN A 1 166 ? -8.790 9.155 17.512 1.00 92.62 166 ASN A CA 1
ATOM 1356 C C . ASN A 1 166 ? -7.997 8.235 16.573 1.00 92.62 166 ASN A C 1
ATOM 1358 O O . ASN A 1 166 ? -7.008 7.643 17.000 1.00 92.62 166 ASN A O 1
ATOM 1362 N N . THR A 1 167 ? -8.416 8.119 15.304 1.00 93.19 167 THR A N 1
ATOM 1363 C CA . THR A 1 167 ? -7.658 7.400 14.274 1.00 93.19 167 THR A CA 1
ATOM 1364 C C . THR A 1 167 ? -6.225 7.920 14.228 1.00 93.19 167 THR A C 1
ATOM 1366 O O . THR A 1 167 ? -5.990 9.112 14.011 1.00 93.19 167 THR A O 1
ATOM 1369 N N . VAL A 1 168 ? -5.261 7.017 14.389 1.00 95.12 168 VAL A N 1
ATOM 1370 C CA . VAL A 1 168 ? -3.836 7.342 14.305 1.00 95.12 168 VAL A CA 1
ATOM 1371 C C . VAL A 1 168 ? -3.323 6.928 12.936 1.00 95.12 168 VAL A C 1
ATOM 1373 O O . VAL A 1 168 ? -3.288 5.740 12.625 1.00 95.12 168 VAL A O 1
ATOM 1376 N N . TRP A 1 169 ? -2.902 7.907 12.138 1.00 94.69 169 TRP A N 1
ATOM 1377 C CA . TRP A 1 169 ? -2.231 7.689 10.857 1.00 94.69 169 TRP A CA 1
ATOM 1378 C C . TRP A 1 169 ? -0.718 7.757 11.033 1.00 94.69 169 TRP A C 1
ATOM 1380 O O . TRP A 1 169 ? -0.207 8.641 11.723 1.00 94.69 169 TRP A O 1
ATOM 1390 N N . MET A 1 170 ? 0.008 6.845 10.394 1.00 95.50 170 MET A N 1
ATOM 1391 C CA . MET A 1 170 ? 1.468 6.852 10.389 1.00 95.50 170 MET A CA 1
ATOM 1392 C C . MET A 1 170 ? 2.043 6.285 9.091 1.00 95.50 170 MET A C 1
ATOM 1394 O O . MET A 1 170 ? 1.430 5.456 8.419 1.00 95.50 170 MET A O 1
ATOM 1398 N N . GLY A 1 171 ? 3.253 6.733 8.757 1.00 95.94 171 GLY A N 1
ATOM 1399 C CA . GLY A 1 171 ? 4.065 6.124 7.709 1.00 95.94 171 GLY A CA 1
ATOM 1400 C C . GLY A 1 171 ? 4.757 4.861 8.220 1.00 95.94 171 GLY A C 1
ATOM 1401 O O . GLY A 1 171 ? 5.303 4.840 9.323 1.00 95.94 171 GLY A O 1
ATOM 1402 N N . SER A 1 172 ? 4.742 3.813 7.408 1.00 96.81 172 SER A N 1
ATOM 1403 C CA . SER A 1 172 ? 5.417 2.538 7.638 1.00 96.81 172 SER A CA 1
ATOM 1404 C C . SER A 1 172 ? 5.965 2.001 6.312 1.00 96.81 172 SER A C 1
ATOM 1406 O O . SER A 1 172 ? 5.902 2.681 5.291 1.00 96.81 172 SER A O 1
ATOM 1408 N N . TYR A 1 173 ? 6.497 0.783 6.317 1.00 96.62 173 TYR A N 1
ATOM 1409 C CA . TYR A 1 173 ? 6.948 0.071 5.126 1.00 96.62 173 TYR A CA 1
ATOM 1410 C C . TYR A 1 173 ? 6.279 -1.302 5.030 1.00 96.62 173 TYR A C 1
ATOM 1412 O O . TYR A 1 173 ? 5.766 -1.806 6.035 1.00 96.62 173 TYR A O 1
ATOM 1420 N N . LEU A 1 174 ? 6.256 -1.892 3.834 1.00 96.44 174 LEU A N 1
ATOM 1421 C CA . LEU A 1 174 ? 5.835 -3.283 3.642 1.00 96.44 174 LEU A CA 1
ATOM 1422 C C . LEU A 1 174 ? 6.625 -4.218 4.568 1.00 96.44 174 LEU A C 1
ATOM 1424 O O . LEU A 1 174 ? 7.796 -3.987 4.841 1.00 96.44 174 LEU A O 1
ATOM 1428 N N . GLY A 1 175 ? 5.961 -5.247 5.095 1.00 96.25 175 GLY A N 1
ATOM 1429 C CA . GLY A 1 175 ? 6.586 -6.239 5.977 1.00 96.25 175 GLY A CA 1
ATOM 1430 C C . GLY A 1 175 ? 6.726 -5.811 7.440 1.00 96.25 175 GLY A C 1
ATOM 1431 O O . GLY A 1 175 ? 6.790 -6.675 8.318 1.00 96.25 175 GLY A O 1
ATOM 1432 N N . HIS A 1 176 ? 6.653 -4.510 7.747 1.00 97.25 176 HIS A N 1
ATOM 1433 C CA . HIS A 1 176 ? 6.673 -4.034 9.129 1.00 97.25 176 HIS A CA 1
ATOM 1434 C C . HIS A 1 176 ? 5.576 -4.690 9.976 1.00 97.25 176 HIS A C 1
ATOM 1436 O O . HIS A 1 176 ? 4.401 -4.691 9.604 1.00 97.25 176 HIS A O 1
ATOM 1442 N N . LYS A 1 177 ? 5.962 -5.197 11.152 1.00 98.06 177 LYS A N 1
ATOM 1443 C CA . LYS A 1 177 ? 5.046 -5.789 12.129 1.00 98.06 177 LYS A CA 1
ATOM 1444 C C . LYS A 1 177 ? 4.748 -4.807 13.259 1.00 98.06 177 LYS A C 1
ATOM 1446 O O . LYS A 1 177 ? 5.666 -4.299 13.903 1.00 98.06 177 LYS A O 1
ATOM 1451 N N . PHE A 1 178 ? 3.468 -4.600 13.542 1.00 98.50 178 PHE A N 1
ATOM 1452 C CA . PHE A 1 178 ? 2.978 -3.866 14.699 1.00 98.50 178 PHE A CA 1
ATOM 1453 C C . PHE A 1 178 ? 2.296 -4.805 15.688 1.00 98.50 178 PHE A C 1
ATOM 1455 O O . PHE A 1 178 ? 1.612 -5.752 15.305 1.00 98.50 178 PHE A O 1
ATOM 1462 N N . VAL A 1 179 ? 2.497 -4.534 16.972 1.00 98.56 179 VAL A N 1
ATOM 1463 C CA . VAL A 1 179 ? 1.861 -5.232 18.089 1.00 98.56 179 VAL A CA 1
ATOM 1464 C C . VAL A 1 179 ? 1.174 -4.185 18.947 1.00 98.56 179 VAL A C 1
ATOM 1466 O O . VAL A 1 179 ? 1.814 -3.233 19.397 1.00 98.56 179 VAL A O 1
ATOM 1469 N N . LEU A 1 180 ? -0.121 -4.363 19.171 1.00 98.56 180 LEU A N 1
ATOM 1470 C CA . LEU A 1 180 ? -0.908 -3.524 20.059 1.00 98.56 180 LEU A CA 1
ATOM 1471 C C . LEU A 1 180 ? -1.079 -4.243 21.389 1.00 98.56 180 LEU A C 1
ATOM 1473 O O . LEU A 1 180 ? -1.420 -5.427 21.407 1.00 98.56 180 LEU A O 1
ATOM 1477 N N . THR A 1 181 ? -0.855 -3.541 22.498 1.00 98.62 181 THR A N 1
ATOM 1478 C CA . THR A 1 181 ? -1.025 -4.117 23.837 1.00 98.62 181 THR A CA 1
ATOM 1479 C C . THR A 1 181 ? -1.905 -3.264 24.735 1.00 98.62 181 THR A C 1
ATOM 1481 O O . THR A 1 181 ? -1.983 -2.041 24.592 1.00 98.62 181 THR A O 1
ATOM 1484 N N . ASN A 1 182 ? -2.560 -3.913 25.694 1.00 98.44 182 ASN A N 1
ATOM 1485 C CA . ASN A 1 182 ? -3.190 -3.227 26.809 1.00 98.44 182 ASN A CA 1
ATOM 1486 C C . ASN A 1 182 ? -2.097 -2.765 27.795 1.00 98.44 182 ASN A C 1
ATOM 1488 O O . ASN A 1 182 ? -1.381 -3.610 28.331 1.00 98.44 182 ASN A O 1
ATOM 1492 N N . PRO A 1 183 ? -1.945 -1.459 28.073 1.00 97.38 183 PRO A N 1
ATOM 1493 C CA . PRO A 1 183 ? -0.885 -0.967 28.953 1.00 97.38 183 PRO A CA 1
ATOM 1494 C C . PRO A 1 183 ? -1.044 -1.393 30.421 1.00 97.38 183 PRO A C 1
ATOM 1496 O O . PRO A 1 183 ? -0.067 -1.347 31.160 1.00 97.38 183 PRO A O 1
ATOM 1499 N N . ALA A 1 184 ? -2.246 -1.788 30.859 1.00 97.75 184 ALA A N 1
ATOM 1500 C CA . ALA A 1 184 ? -2.493 -2.215 32.237 1.00 97.75 184 ALA A CA 1
ATOM 1501 C C . ALA A 1 184 ? -2.190 -3.703 32.471 1.00 97.75 184 ALA A C 1
ATOM 1503 O O . ALA A 1 184 ? -1.756 -4.071 33.559 1.00 97.75 184 ALA A O 1
ATOM 1504 N N . THR A 1 185 ? -2.438 -4.556 31.472 1.00 98.06 185 THR A N 1
ATOM 1505 C CA . THR A 1 185 ? -2.275 -6.019 31.584 1.00 98.06 185 THR A CA 1
ATOM 1506 C C . THR A 1 185 ? -1.093 -6.564 30.785 1.00 98.06 185 THR A C 1
ATOM 1508 O O . THR A 1 185 ? -0.763 -7.736 30.925 1.00 98.06 185 THR A O 1
ATOM 1511 N N . GLU A 1 186 ? -0.486 -5.739 29.929 1.00 97.19 186 GLU A N 1
ATOM 1512 C CA . GLU A 1 186 ? 0.530 -6.109 28.931 1.00 97.19 186 GLU A CA 1
ATOM 1513 C C . GLU A 1 186 ? 0.073 -7.156 27.895 1.00 97.19 186 GLU A C 1
ATOM 1515 O O . GLU A 1 186 ? 0.871 -7.635 27.084 1.00 97.19 186 GLU A O 1
ATOM 1520 N N . GLU A 1 187 ? -1.221 -7.476 27.864 1.00 98.00 187 GLU A N 1
ATOM 1521 C CA . GLU A 1 187 ? -1.813 -8.423 26.921 1.00 98.00 187 GLU A CA 1
ATOM 1522 C C . GLU A 1 187 ? -1.746 -7.891 25.486 1.00 98.00 187 GLU A C 1
ATOM 1524 O O . GLU A 1 187 ? -2.038 -6.720 25.232 1.00 98.00 187 GLU A O 1
ATOM 1529 N N . VAL A 1 188 ? -1.378 -8.758 24.538 1.00 98.25 188 VAL A N 1
ATOM 1530 C CA . VAL A 1 188 ? -1.397 -8.447 23.104 1.00 98.25 188 VAL A CA 1
ATOM 1531 C C . VAL A 1 188 ? -2.828 -8.546 22.589 1.00 98.25 188 VAL A C 1
ATOM 1533 O O . VAL A 1 188 ? -3.416 -9.620 22.599 1.00 98.25 188 VAL A O 1
ATOM 1536 N N . VAL A 1 189 ? -3.362 -7.430 22.100 1.00 97.94 189 VAL A N 1
ATOM 1537 C CA . VAL A 1 189 ? -4.741 -7.334 21.589 1.00 97.94 189 VAL A CA 1
ATOM 1538 C C . VAL A 1 189 ? -4.822 -7.365 20.067 1.00 97.94 189 VAL A C 1
ATOM 1540 O O . VAL A 1 189 ? -5.898 -7.538 19.506 1.00 97.94 189 VAL A O 1
ATOM 1543 N N . GLY A 1 190 ? -3.688 -7.195 19.390 1.00 97.00 190 GLY A N 1
ATOM 1544 C CA . GLY A 1 190 ? -3.608 -7.274 17.940 1.00 97.00 190 GLY A CA 1
ATOM 1545 C C . GLY A 1 190 ? -2.168 -7.374 17.462 1.00 97.00 190 GLY A C 1
ATOM 1546 O O . GLY A 1 190 ? -1.274 -6.716 17.999 1.00 97.00 190 GLY A O 1
ATOM 1547 N N . GLU A 1 191 ? -1.957 -8.182 16.430 1.00 98.19 191 GLU A N 1
ATOM 1548 C CA . GLU A 1 191 ? -0.710 -8.241 15.675 1.00 98.19 191 GLU A CA 1
ATOM 1549 C C . GLU A 1 191 ? -1.015 -7.996 14.203 1.00 98.19 191 GLU A C 1
ATOM 1551 O O . GLU A 1 191 ? -1.916 -8.609 13.637 1.00 98.19 191 GLU A O 1
ATOM 1556 N N . ILE A 1 192 ? -0.278 -7.079 13.591 1.00 97.94 192 ILE A N 1
ATOM 1557 C CA . ILE A 1 192 ? -0.573 -6.577 12.252 1.00 97.94 192 ILE A CA 1
ATOM 1558 C C . ILE A 1 192 ? 0.720 -6.555 11.462 1.00 97.94 192 ILE A C 1
ATOM 1560 O O . ILE A 1 192 ? 1.738 -6.080 11.962 1.00 97.94 192 ILE A O 1
ATOM 1564 N N . ILE A 1 193 ? 0.684 -7.040 10.227 1.00 97.56 193 ILE A N 1
ATOM 1565 C CA . ILE A 1 193 ? 1.805 -6.926 9.298 1.00 97.56 193 ILE A CA 1
ATOM 1566 C C . ILE A 1 193 ? 1.363 -6.057 8.132 1.00 97.56 193 ILE A C 1
ATOM 1568 O O . ILE A 1 193 ? 0.313 -6.298 7.543 1.00 97.56 193 ILE A O 1
ATOM 1572 N N . ILE A 1 194 ? 2.154 -5.039 7.806 1.00 97.56 194 ILE A N 1
ATOM 1573 C CA . ILE A 1 194 ? 1.798 -4.099 6.749 1.00 97.56 194 ILE A CA 1
ATOM 1574 C C . ILE A 1 194 ? 1.968 -4.757 5.382 1.00 97.56 194 ILE A C 1
ATOM 1576 O O . ILE A 1 194 ? 3.071 -5.133 4.983 1.00 97.56 194 ILE A O 1
ATOM 1580 N N . GLU A 1 195 ? 0.858 -4.864 4.656 1.00 96.44 195 GLU A N 1
ATOM 1581 C CA . GLU A 1 195 ? 0.818 -5.414 3.298 1.00 96.44 195 GLU A CA 1
ATOM 1582 C C . GLU A 1 195 ? 0.507 -4.378 2.231 1.00 96.44 195 GLU A C 1
ATOM 1584 O O . GLU A 1 195 ? 0.867 -4.581 1.083 1.00 96.44 195 GLU A O 1
ATOM 1589 N N . PHE A 1 196 ? -0.170 -3.288 2.565 1.00 95.81 196 PHE A N 1
ATOM 1590 C CA . PHE A 1 196 ? -0.556 -2.232 1.633 1.00 95.81 196 PHE A CA 1
ATOM 1591 C C . PHE A 1 196 ? -1.015 -1.009 2.436 1.00 95.81 196 PHE A C 1
ATOM 1593 O O . PHE A 1 196 ? -1.090 -1.048 3.666 1.00 95.81 196 PHE A O 1
ATOM 1600 N N . HIS A 1 197 ? -1.313 0.088 1.743 1.00 95.50 197 HIS A N 1
ATOM 1601 C CA . HIS A 1 197 ? -1.993 1.232 2.344 1.00 95.50 197 HIS A CA 1
ATOM 1602 C C . HIS A 1 197 ? -3.364 0.803 2.868 1.00 95.50 197 HIS A C 1
ATOM 1604 O O . HIS A 1 197 ? -4.159 0.261 2.100 1.00 95.50 197 HIS A O 1
ATOM 1610 N N . THR A 1 198 ? -3.645 1.032 4.148 1.00 95.62 198 THR A N 1
ATOM 1611 C CA . THR A 1 198 ? -4.853 0.485 4.778 1.00 95.62 198 THR A CA 1
ATOM 1612 C C . THR A 1 198 ? -5.200 1.183 6.087 1.00 95.62 198 THR A C 1
ATOM 1614 O O . THR A 1 198 ? -4.413 1.959 6.630 1.00 95.62 198 THR A O 1
ATOM 1617 N N . LEU A 1 199 ? -6.392 0.890 6.592 1.00 95.38 199 LEU A N 1
ATOM 1618 C CA . LEU A 1 199 ? -6.882 1.282 7.899 1.00 95.38 199 LEU A CA 1
ATOM 1619 C C . LEU A 1 199 ? -7.265 0.009 8.658 1.00 95.38 199 LEU A C 1
ATOM 1621 O O . LEU A 1 199 ? -8.190 -0.687 8.255 1.00 95.38 199 LEU A O 1
ATOM 1625 N N . TYR A 1 200 ? -6.585 -0.274 9.764 1.00 96.19 200 TYR A N 1
ATOM 1626 C CA . TYR A 1 200 ? -6.908 -1.416 10.613 1.00 96.19 200 TYR A CA 1
ATOM 1627 C C . TYR A 1 200 ? -7.882 -1.010 11.714 1.00 96.19 200 TYR A C 1
ATOM 1629 O O . TYR A 1 200 ? -7.624 -0.062 12.460 1.00 96.19 200 TYR A O 1
ATOM 1637 N N . SER A 1 201 ? -8.972 -1.761 11.851 1.00 95.38 201 SER A N 1
ATOM 1638 C CA . SER A 1 201 ? -9.876 -1.664 12.998 1.00 95.38 201 SER A CA 1
ATOM 1639 C C . SER A 1 201 ? -9.506 -2.694 14.062 1.00 95.38 201 SER A C 1
ATOM 1641 O O . SER A 1 201 ? -9.247 -3.856 13.758 1.00 95.38 201 SER A O 1
ATOM 1643 N N . ILE A 1 202 ? -9.440 -2.257 15.318 1.00 96.75 202 ILE A N 1
ATOM 1644 C CA . ILE A 1 202 ? -9.015 -3.081 16.451 1.00 96.75 202 ILE A CA 1
ATOM 1645 C C . ILE A 1 202 ? -10.150 -3.176 17.458 1.00 96.75 202 ILE A C 1
ATOM 1647 O O . ILE A 1 202 ? -10.602 -2.161 17.986 1.00 96.75 202 ILE A O 1
ATOM 1651 N N . GLY A 1 203 ? -10.561 -4.402 17.766 1.00 94.56 203 GLY A N 1
ATOM 1652 C CA . GLY A 1 203 ? -11.717 -4.671 18.614 1.00 94.56 203 GLY A CA 1
ATOM 1653 C C . GLY A 1 203 ? -13.027 -4.716 17.832 1.00 94.56 203 GLY A C 1
ATOM 1654 O O . GLY A 1 203 ? -13.080 -4.428 16.638 1.00 94.56 203 GLY A O 1
ATOM 1655 N N . GLU A 1 204 ? -14.089 -5.114 18.524 1.00 90.81 204 GLU A N 1
ATOM 1656 C CA . GLU A 1 204 ? -15.424 -5.205 17.944 1.00 90.81 204 GLU A CA 1
ATOM 1657 C C . GLU A 1 204 ? -16.137 -3.861 18.048 1.00 90.81 204 GLU A C 1
ATOM 1659 O O . GLU A 1 204 ? -16.227 -3.249 19.115 1.00 90.81 204 GLU A O 1
ATOM 1664 N N . GLN A 1 205 ? -16.660 -3.403 16.920 1.00 84.31 205 GLN A N 1
ATOM 1665 C CA . GLN A 1 205 ? -17.444 -2.189 16.879 1.00 84.31 205 GLN A CA 1
ATOM 1666 C C . GLN A 1 205 ? -18.857 -2.454 17.398 1.00 84.31 205 GLN A C 1
ATOM 1668 O O . GLN A 1 205 ? -19.604 -3.252 16.837 1.00 84.31 205 GLN A O 1
ATOM 1673 N N . ILE A 1 206 ? -19.257 -1.725 18.437 1.00 81.50 206 ILE A N 1
ATOM 1674 C CA . ILE A 1 206 ? -20.631 -1.758 18.938 1.00 81.50 206 ILE A CA 1
ATOM 1675 C C . ILE A 1 206 ? -21.376 -0.566 18.349 1.00 81.50 206 ILE A C 1
ATOM 1677 O O . ILE A 1 206 ? -21.026 0.589 18.602 1.00 81.50 206 ILE A O 1
ATOM 1681 N N . SER A 1 207 ? -22.424 -0.841 17.571 1.00 76.88 207 SER A N 1
ATOM 1682 C CA . SER A 1 207 ? -23.291 0.206 17.035 1.00 76.88 207 SER A CA 1
ATOM 1683 C C . SER A 1 207 ? -23.962 0.970 18.180 1.00 76.88 207 SER A C 1
ATOM 1685 O O . SER A 1 207 ? -24.886 0.487 18.836 1.00 76.88 207 SER A O 1
ATOM 1687 N N . ALA A 1 208 ? -23.497 2.193 18.433 1.00 66.12 208 ALA A N 1
ATOM 1688 C CA . ALA A 1 208 ? -24.058 3.088 19.440 1.00 66.12 208 ALA A CA 1
ATOM 1689 C C . ALA A 1 208 ? -25.275 3.855 18.895 1.00 66.12 208 ALA A C 1
ATOM 1691 O O . ALA A 1 208 ? -25.401 5.063 19.109 1.00 66.12 208 ALA A O 1
ATOM 1692 N N . ARG A 1 209 ? -26.176 3.175 18.168 1.00 68.19 209 ARG A N 1
ATOM 1693 C CA . ARG A 1 209 ? -27.419 3.779 17.670 1.00 68.19 209 ARG A CA 1
ATOM 1694 C C . ARG A 1 209 ? -28.191 4.382 18.834 1.00 68.19 209 ARG A C 1
ATOM 1696 O O . ARG A 1 209 ? -28.762 3.685 19.669 1.00 68.19 209 ARG A O 1
ATOM 1703 N N . ARG A 1 210 ? -28.238 5.710 18.870 1.00 64.62 210 ARG A N 1
ATOM 1704 C CA . ARG A 1 210 ? -29.115 6.457 19.767 1.00 64.62 210 ARG A CA 1
ATOM 1705 C C . ARG A 1 210 ? -30.258 7.011 18.946 1.00 64.62 210 ARG A C 1
ATOM 1707 O O . ARG A 1 210 ? -30.032 7.678 17.938 1.00 64.62 210 ARG A O 1
ATOM 1714 N N . HIS A 1 211 ? -31.483 6.771 19.395 1.00 65.75 211 HIS A N 1
ATOM 1715 C CA . HIS A 1 211 ? -32.636 7.443 18.822 1.00 65.75 211 HIS A CA 1
ATOM 1716 C C . HIS A 1 211 ? -32.512 8.940 19.144 1.00 65.75 211 HIS A C 1
ATOM 1718 O O . HIS A 1 211 ? -32.621 9.343 20.301 1.00 65.75 211 HIS A O 1
ATOM 1724 N N . ARG A 1 212 ? -32.178 9.758 18.140 1.00 66.75 212 ARG A N 1
ATOM 1725 C CA . ARG A 1 212 ? -32.103 11.218 18.267 1.00 66.75 212 ARG A CA 1
ATOM 1726 C C . ARG A 1 212 ? -33.331 11.835 17.610 1.00 66.75 212 ARG A C 1
ATOM 1728 O O . ARG A 1 212 ? -33.731 11.431 16.521 1.00 66.75 212 ARG A O 1
ATOM 1735 N N . GLU A 1 213 ? -33.903 12.847 18.247 1.00 71.12 213 GLU A N 1
ATOM 1736 C CA . GLU A 1 213 ? -34.967 13.648 17.649 1.00 71.12 213 GLU A CA 1
ATOM 1737 C C . GLU A 1 213 ? -34.344 14.660 16.670 1.00 71.12 213 GLU A C 1
ATOM 1739 O O . GLU A 1 213 ? -33.927 15.755 17.039 1.00 71.12 213 GLU A O 1
ATOM 1744 N N . VAL A 1 214 ? -34.196 14.263 15.402 1.00 72.62 214 VAL A N 1
ATOM 1745 C CA . VAL A 1 214 ? -33.423 15.028 14.400 1.00 72.62 214 VAL A CA 1
ATOM 1746 C C . VAL A 1 214 ? -34.220 16.147 13.717 1.00 72.62 214 VAL A C 1
ATOM 1748 O O . VAL A 1 214 ? -33.648 16.929 12.961 1.00 72.62 214 VAL A O 1
ATOM 1751 N N . ARG A 1 215 ? -35.532 16.262 13.972 1.00 77.31 215 ARG A N 1
ATOM 1752 C CA . ARG A 1 215 ? -36.443 17.149 13.215 1.00 77.31 215 ARG A CA 1
ATOM 1753 C C . ARG A 1 215 ? -35.992 18.612 13.188 1.00 77.31 215 ARG A C 1
ATOM 1755 O O . ARG A 1 215 ? -35.922 19.202 12.114 1.00 77.31 215 ARG A O 1
ATOM 1762 N N . HIS A 1 216 ? -35.633 19.175 14.342 1.00 75.19 216 HIS A N 1
ATOM 1763 C CA . HIS A 1 216 ? -35.181 20.569 14.425 1.00 75.19 216 HIS A CA 1
ATOM 1764 C C . HIS A 1 216 ? -33.851 20.805 13.700 1.00 75.19 216 HIS A C 1
ATOM 1766 O O . HIS A 1 216 ? -33.671 21.827 13.041 1.00 75.19 216 HIS A O 1
ATOM 1772 N N . LEU A 1 217 ? -32.929 19.842 13.777 1.00 73.25 217 LEU A N 1
ATOM 1773 C CA . LEU A 1 217 ? -31.655 19.910 13.068 1.00 73.25 217 LEU A CA 1
ATOM 1774 C C . LEU A 1 217 ? -31.880 19.885 11.551 1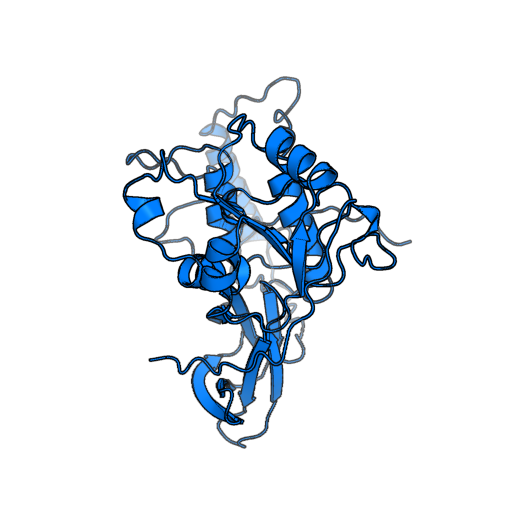.00 73.25 217 LEU A C 1
ATOM 1776 O O . LEU A 1 217 ? -31.296 20.710 10.850 1.00 73.25 217 LEU A O 1
ATOM 1780 N N . VAL A 1 218 ? -32.758 18.999 11.061 1.00 77.69 218 VAL A N 1
ATOM 1781 C CA . VAL A 1 218 ? -33.117 18.883 9.636 1.00 77.69 218 VAL A CA 1
ATOM 1782 C C . VAL A 1 218 ? -33.689 20.200 9.114 1.00 77.69 218 VAL A C 1
ATOM 1784 O O . VAL A 1 218 ? -33.266 20.665 8.059 1.00 77.69 218 VAL A O 1
ATOM 1787 N N . GLN A 1 219 ? -34.590 20.843 9.860 1.00 80.56 219 GLN A N 1
ATOM 1788 C CA . GLN A 1 219 ? -35.203 22.103 9.434 1.00 80.56 219 GLN A CA 1
ATOM 1789 C C . GLN A 1 219 ? -34.174 23.235 9.272 1.00 80.56 219 GLN A C 1
ATOM 1791 O O . GLN A 1 219 ? -34.072 23.815 8.192 1.00 80.56 219 GLN A O 1
ATOM 1796 N N . ASN A 1 220 ? -33.349 23.486 10.295 1.00 78.69 220 ASN A N 1
ATOM 1797 C CA . ASN A 1 220 ? -32.309 24.529 10.251 1.00 78.69 220 ASN A CA 1
ATOM 1798 C C . ASN A 1 220 ? -31.310 24.300 9.104 1.00 78.69 220 ASN A C 1
ATOM 1800 O O . ASN A 1 220 ? -30.808 25.223 8.464 1.00 78.69 220 ASN A O 1
ATOM 1804 N N . THR A 1 221 ? -31.028 23.029 8.849 1.00 75.19 221 THR A N 1
ATOM 1805 C CA . THR A 1 221 ? -30.130 22.534 7.808 1.00 75.19 221 THR A CA 1
ATOM 1806 C C . THR A 1 221 ? -30.699 22.798 6.419 1.00 75.19 221 THR A C 1
ATOM 1808 O O . THR A 1 221 ? -30.020 23.418 5.598 1.00 75.19 221 THR A O 1
ATOM 1811 N N . PHE A 1 222 ? -31.961 22.437 6.175 1.00 80.25 222 PHE A N 1
ATOM 1812 C CA . PHE A 1 222 ? -32.655 22.763 4.929 1.00 80.25 222 PHE A CA 1
ATOM 1813 C C . PHE A 1 222 ? -32.686 24.267 4.667 1.00 80.25 222 PHE A C 1
ATOM 1815 O O . PHE A 1 222 ? -32.369 24.683 3.558 1.00 80.25 222 PHE A O 1
ATOM 1822 N N . GLU A 1 223 ? -32.994 25.088 5.673 1.00 79.88 223 GLU A N 1
ATOM 1823 C CA . GLU A 1 223 ? -32.976 26.548 5.530 1.00 79.88 223 GLU A CA 1
ATOM 1824 C C . GLU A 1 223 ? -31.580 27.061 5.140 1.00 79.88 223 GLU A C 1
ATOM 1826 O O . GLU A 1 223 ? -31.449 27.881 4.228 1.00 79.88 223 GLU A O 1
ATOM 1831 N N . SER A 1 224 ? -30.519 26.532 5.759 1.00 78.44 224 SER A N 1
ATOM 1832 C CA . SER A 1 224 ? -29.138 26.935 5.460 1.00 78.44 224 SER A CA 1
ATOM 1833 C C . SER A 1 224 ? -28.682 26.572 4.037 1.00 78.44 224 SER A C 1
ATOM 1835 O O . SER A 1 224 ? -28.103 27.415 3.345 1.00 78.44 224 SER A O 1
ATOM 1837 N N . GLU A 1 225 ? -28.982 25.363 3.551 1.00 68.75 225 GLU A N 1
ATOM 1838 C CA . GLU A 1 225 ? -28.615 24.950 2.190 1.00 68.75 225 GLU A CA 1
ATOM 1839 C C . GLU A 1 225 ? -29.537 25.545 1.138 1.00 68.75 225 GLU A C 1
ATOM 1841 O O . GLU A 1 225 ? -29.075 25.851 0.043 1.00 68.75 225 GLU A O 1
ATOM 1846 N N . TRP A 1 226 ? -30.802 25.811 1.469 1.00 75.94 226 TRP A N 1
ATOM 1847 C CA . TRP A 1 226 ? -31.678 26.600 0.611 1.00 75.94 226 TRP A CA 1
ATOM 1848 C C . TRP A 1 226 ? -31.059 27.975 0.348 1.00 75.94 226 TRP A C 1
ATOM 1850 O O . TRP A 1 226 ? -30.893 28.370 -0.805 1.00 75.94 226 TRP A O 1
ATOM 1860 N N . GLN A 1 227 ? -30.605 28.672 1.393 1.00 76.31 227 GLN A N 1
ATOM 1861 C CA . GLN A 1 227 ? -29.908 29.955 1.249 1.00 76.31 227 GLN A CA 1
ATOM 1862 C C . GLN A 1 227 ? -28.584 29.824 0.476 1.00 76.31 227 GLN A C 1
ATOM 1864 O O . GLN A 1 227 ? -28.239 30.702 -0.316 1.00 76.31 227 GLN A O 1
ATOM 1869 N N . ARG A 1 228 ? -27.837 28.728 0.663 1.00 68.81 228 ARG A N 1
ATOM 1870 C CA . ARG A 1 228 ? -26.574 28.475 -0.050 1.00 68.81 228 ARG A CA 1
ATOM 1871 C C . ARG A 1 228 ? -26.783 28.164 -1.533 1.00 68.81 228 ARG A C 1
ATOM 1873 O O . ARG A 1 228 ? -26.039 28.683 -2.361 1.00 68.81 228 ARG A O 1
ATOM 1880 N N . ALA A 1 229 ? -27.802 27.384 -1.879 1.00 69.00 229 ALA A N 1
ATOM 1881 C CA . ALA A 1 229 ? -28.162 27.056 -3.256 1.00 69.00 229 ALA A CA 1
ATOM 1882 C C . ALA A 1 229 ? -28.533 28.308 -4.066 1.00 69.00 229 ALA A C 1
ATOM 1884 O O . ALA A 1 229 ? -28.224 28.380 -5.250 1.00 69.00 229 ALA A O 1
ATOM 1885 N N . HIS A 1 230 ? -29.104 29.329 -3.419 1.00 70.50 230 HIS A N 1
ATOM 1886 C CA . HIS A 1 230 ? -29.372 30.626 -4.050 1.00 70.50 230 HIS A CA 1
ATOM 1887 C C . HIS A 1 230 ? -28.108 31.483 -4.248 1.00 70.50 230 HIS A C 1
ATOM 1889 O O . HIS A 1 230 ? -28.120 32.406 -5.059 1.00 70.50 230 HIS A O 1
ATOM 1895 N N . ARG A 1 231 ? -27.010 31.195 -3.533 1.00 66.12 231 ARG A N 1
ATOM 1896 C CA . ARG A 1 231 ? -25.711 31.876 -3.701 1.00 66.12 231 ARG A CA 1
ATOM 1897 C C . ARG A 1 231 ? -24.825 31.201 -4.740 1.00 66.12 231 ARG A C 1
ATOM 1899 O O . ARG A 1 231 ? -24.063 31.879 -5.420 1.00 66.12 231 ARG A O 1
ATOM 1906 N N . VAL A 1 232 ? -24.897 29.876 -4.847 1.00 53.53 232 VAL A N 1
ATOM 1907 C CA . VAL A 1 232 ? -24.087 29.105 -5.793 1.00 53.53 232 VAL A CA 1
ATOM 1908 C C . VAL A 1 232 ? -24.868 28.940 -7.091 1.00 53.53 232 VAL A C 1
ATOM 1910 O O . VAL A 1 232 ? -25.677 28.026 -7.233 1.00 53.53 232 VAL A O 1
ATOM 1913 N N . THR A 1 233 ? -24.599 29.801 -8.071 1.00 53.50 233 THR A N 1
ATOM 1914 C CA . THR A 1 233 ? -25.071 29.616 -9.448 1.00 53.50 233 THR A CA 1
ATOM 1915 C C . THR A 1 233 ? -24.310 28.439 -10.059 1.00 53.50 233 THR A C 1
ATOM 1917 O O . THR A 1 233 ? -23.271 28.599 -10.691 1.00 53.50 233 THR A O 1
ATOM 1920 N N . ARG A 1 234 ? -24.778 27.213 -9.812 1.00 54.31 234 ARG A N 1
ATOM 1921 C CA . ARG A 1 234 ? -24.218 26.030 -10.470 1.00 54.31 234 ARG A CA 1
ATOM 1922 C C . ARG A 1 234 ? -24.571 26.114 -11.949 1.00 54.31 234 ARG A C 1
ATOM 1924 O O . ARG A 1 234 ? -25.748 26.100 -12.305 1.00 54.31 234 ARG A O 1
ATOM 1931 N N . THR A 1 235 ? -23.564 26.182 -12.808 1.00 47.72 235 THR A N 1
ATOM 1932 C CA . THR A 1 235 ? -23.707 25.986 -14.252 1.00 47.72 235 THR A CA 1
ATOM 1933 C C . THR A 1 235 ? -24.043 24.520 -14.514 1.00 47.72 235 THR A C 1
ATOM 1935 O O . THR A 1 235 ? -23.200 23.706 -14.880 1.00 47.72 235 THR A O 1
ATOM 1938 N N . PHE A 1 236 ? -25.303 24.156 -14.281 1.00 43.31 236 PHE A N 1
ATOM 1939 C CA . PHE A 1 236 ? -25.843 22.890 -14.746 1.00 43.31 236 PHE A CA 1
ATOM 1940 C C . PHE A 1 236 ? -25.812 22.904 -16.271 1.00 43.31 236 PHE A C 1
ATOM 1942 O O . PHE A 1 236 ? -26.537 23.665 -16.911 1.00 43.31 236 PHE A O 1
ATOM 1949 N N . THR A 1 237 ? -24.959 22.071 -16.863 1.00 54.03 237 THR A N 1
ATOM 1950 C CA . THR A 1 237 ? -25.102 21.778 -18.287 1.00 54.03 237 THR A CA 1
ATOM 1951 C C . THR A 1 237 ? -26.348 20.902 -18.484 1.00 54.03 237 THR A C 1
ATOM 1953 O O . THR A 1 237 ? -26.695 20.131 -17.581 1.00 54.03 237 THR A O 1
ATOM 1956 N N . PRO A 1 238 ? -27.016 20.954 -19.651 1.00 52.47 238 PRO A N 1
ATOM 1957 C CA . PRO A 1 238 ? -28.163 20.092 -19.966 1.00 52.47 238 PRO A CA 1
ATOM 1958 C C . PRO A 1 238 ? -27.884 18.582 -19.847 1.00 52.47 238 PRO A C 1
ATOM 1960 O O . PRO A 1 238 ? -28.820 17.791 -19.803 1.00 52.47 238 PRO A O 1
ATOM 1963 N N . PHE A 1 239 ? -26.611 18.177 -19.779 1.00 53.53 239 PHE A N 1
ATOM 1964 C CA . PHE A 1 239 ? -26.165 16.785 -19.673 1.00 53.53 239 PHE A CA 1
ATOM 1965 C C . PHE A 1 239 ? -25.715 16.389 -18.252 1.00 53.53 239 PHE A C 1
ATOM 1967 O O . PHE A 1 239 ? -25.175 15.301 -18.055 1.00 53.53 239 PHE A O 1
ATOM 1974 N N . GLY A 1 240 ? -25.937 17.248 -17.250 1.00 60.09 240 GLY A N 1
ATOM 1975 C CA . GLY A 1 240 ? -25.478 17.041 -15.874 1.00 60.09 240 GLY A CA 1
ATOM 1976 C C . GLY A 1 240 ? -24.010 17.429 -15.665 1.00 60.09 240 GLY A C 1
ATOM 1977 O O . GLY A 1 240 ? -23.471 18.284 -16.372 1.00 60.09 240 GLY A O 1
ATOM 1978 N N . PHE A 1 241 ? -23.357 16.825 -14.666 1.00 55.16 241 PHE A N 1
ATOM 1979 C CA . PHE A 1 241 ? -21.901 16.909 -14.524 1.00 55.16 241 PHE A CA 1
ATOM 1980 C C . PHE A 1 241 ? -21.275 16.155 -15.696 1.00 55.16 241 PHE A C 1
ATOM 1982 O O . PHE A 1 241 ? -21.564 14.970 -15.878 1.00 55.16 241 PHE A O 1
ATOM 1989 N N . SER A 1 242 ? -20.423 16.808 -16.488 1.00 54.78 242 SER A N 1
ATOM 1990 C CA . SER A 1 242 ? -19.616 16.117 -17.492 1.00 54.78 242 SER A CA 1
ATOM 1991 C C . SER A 1 242 ? -18.801 15.032 -16.787 1.00 54.78 242 SER A C 1
ATOM 1993 O O . SER A 1 242 ? -17.842 15.336 -16.077 1.00 54.78 242 SER A O 1
ATOM 1995 N N . ARG A 1 243 ? -19.210 13.767 -16.921 1.00 61.56 243 ARG A N 1
ATOM 1996 C CA . ARG A 1 243 ? -18.467 12.636 -16.362 1.00 61.56 243 ARG A CA 1
ATOM 1997 C C . ARG A 1 243 ? -17.171 12.505 -17.157 1.00 61.56 243 ARG A C 1
ATOM 1999 O O . ARG A 1 243 ? -17.167 11.940 -18.246 1.00 61.56 243 ARG A O 1
ATOM 2006 N N . GLY A 1 244 ? -16.090 13.075 -16.634 1.00 67.94 244 GLY A N 1
ATOM 2007 C CA . GLY A 1 244 ? -14.750 12.825 -17.148 1.00 67.94 244 GLY A CA 1
ATOM 2008 C C . GLY A 1 244 ? -14.391 11.359 -16.928 1.00 67.94 244 GLY A C 1
ATOM 2009 O O . GLY A 1 244 ? -14.666 10.799 -15.865 1.00 67.94 244 GLY A O 1
ATOM 2010 N N . LYS A 1 245 ? -13.799 10.714 -17.934 1.00 78.44 245 LYS A N 1
ATOM 2011 C CA . LYS A 1 245 ? -13.206 9.391 -17.741 1.00 78.44 245 LYS A CA 1
ATOM 2012 C C . LYS A 1 245 ? -11.960 9.561 -16.872 1.00 78.44 245 LYS A C 1
ATOM 2014 O O . LYS A 1 245 ? -11.096 10.362 -17.218 1.00 78.44 245 LYS A O 1
ATOM 2019 N N . LEU A 1 246 ? -11.869 8.814 -15.772 1.00 83.50 246 LEU A N 1
ATOM 2020 C CA . LEU A 1 246 ? -10.654 8.801 -14.960 1.00 83.50 246 LEU A CA 1
ATOM 2021 C C . LEU A 1 246 ? -9.475 8.255 -15.787 1.00 83.50 246 LEU A C 1
ATOM 2023 O O . LEU A 1 246 ? -9.674 7.313 -16.569 1.00 83.50 246 LEU A O 1
ATOM 2027 N N . PRO A 1 247 ? -8.264 8.813 -15.617 1.00 88.62 247 PRO A N 1
ATOM 2028 C CA . PRO A 1 247 ? -7.043 8.213 -16.136 1.00 88.62 247 PRO A CA 1
ATOM 2029 C C . PRO A 1 247 ? -6.941 6.729 -15.747 1.00 88.62 247 PRO A C 1
ATOM 2031 O O . PRO A 1 247 ? -7.374 6.321 -14.664 1.00 88.62 247 PRO A O 1
ATOM 2034 N N . LYS A 1 248 ? -6.452 5.891 -16.671 1.00 90.50 248 LYS A N 1
ATOM 2035 C CA . LYS A 1 248 ? -6.440 4.426 -16.490 1.00 90.50 248 LYS A CA 1
ATOM 2036 C C . LYS A 1 248 ? -5.548 3.987 -15.329 1.00 90.50 248 LYS A C 1
ATOM 2038 O O . LYS A 1 248 ? -5.875 3.000 -14.679 1.00 90.50 248 LYS A O 1
ATOM 2043 N N . ASP A 1 249 ? -4.452 4.698 -15.122 1.00 88.50 249 ASP A N 1
ATOM 2044 C CA . ASP A 1 249 ? -3.492 4.538 -14.033 1.00 88.50 249 ASP A CA 1
ATOM 2045 C C . ASP A 1 249 ? -4.129 4.839 -12.677 1.00 88.50 249 ASP A C 1
ATOM 2047 O O . ASP A 1 249 ? -4.130 3.990 -11.782 1.00 88.50 249 ASP A O 1
ATOM 2051 N N . LEU A 1 250 ? -4.802 5.986 -12.560 1.00 89.19 250 LEU A N 1
ATOM 2052 C CA . LEU A 1 250 ? -5.529 6.343 -11.347 1.00 89.19 250 LEU A CA 1
ATOM 2053 C C . LEU A 1 250 ? -6.636 5.329 -11.039 1.00 89.19 250 LEU A C 1
ATOM 2055 O O . LEU A 1 250 ? -6.763 4.872 -9.904 1.00 89.19 250 LEU A O 1
ATOM 2059 N N . PHE A 1 251 ? -7.416 4.931 -12.047 1.00 90.44 251 PHE A N 1
ATOM 2060 C CA . PHE A 1 251 ? -8.458 3.923 -11.861 1.00 90.44 251 PHE A CA 1
ATOM 2061 C C . PHE A 1 251 ? -7.876 2.562 -11.448 1.00 90.44 251 PHE A C 1
ATOM 2063 O O . PHE A 1 251 ? -8.428 1.909 -10.562 1.00 90.44 251 PHE A O 1
ATOM 2070 N N . GLY A 1 252 ? -6.752 2.151 -12.043 1.00 91.62 252 GLY A N 1
ATOM 2071 C CA . GLY A 1 252 ? -6.030 0.936 -11.670 1.00 91.62 252 GLY A CA 1
ATOM 2072 C C . GLY A 1 252 ? -5.607 0.942 -10.202 1.00 91.62 252 GLY A C 1
ATOM 2073 O O . GLY A 1 252 ? -5.916 -0.004 -9.476 1.00 91.62 252 GLY A O 1
ATOM 2074 N N . SER A 1 253 ? -4.991 2.038 -9.751 1.00 91.25 253 SER A N 1
ATOM 2075 C CA . SER A 1 253 ?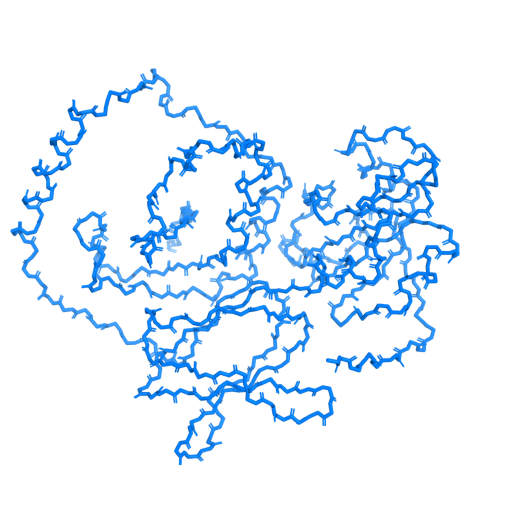 -4.555 2.225 -8.363 1.00 91.25 253 SER A CA 1
ATOM 2076 C C . SER A 1 253 ? -5.728 2.240 -7.375 1.00 91.25 253 SER A C 1
ATOM 2078 O O . SER A 1 253 ? -5.735 1.484 -6.403 1.00 91.25 253 SER A O 1
ATOM 2080 N N . MET A 1 254 ? -6.789 3.004 -7.661 1.00 92.19 254 MET A N 1
ATOM 2081 C CA . MET A 1 254 ? -8.002 3.026 -6.830 1.00 92.19 254 MET A CA 1
ATOM 2082 C C . MET A 1 254 ? -8.667 1.648 -6.748 1.00 92.19 254 MET A C 1
ATOM 2084 O O . MET A 1 254 ? -9.144 1.237 -5.690 1.00 92.19 254 MET A O 1
ATOM 2088 N N . SER A 1 255 ? -8.700 0.923 -7.868 1.00 93.88 255 SER A N 1
ATOM 2089 C CA . SER A 1 255 ? -9.278 -0.415 -7.926 1.00 93.88 255 SER A CA 1
ATOM 2090 C C . SER A 1 255 ? -8.457 -1.423 -7.121 1.00 93.88 255 SER A C 1
ATOM 2092 O O . SER A 1 255 ? -9.048 -2.246 -6.424 1.00 93.88 255 SER A O 1
ATOM 2094 N N . ALA A 1 256 ? -7.124 -1.346 -7.180 1.00 95.44 256 ALA A N 1
ATOM 2095 C CA . ALA A 1 256 ? -6.231 -2.162 -6.359 1.00 95.44 256 ALA A CA 1
ATOM 2096 C C . ALA A 1 256 ? -6.404 -1.856 -4.868 1.00 95.44 256 ALA A C 1
ATOM 2098 O O . ALA A 1 256 ? -6.561 -2.773 -4.063 1.00 95.44 256 ALA A O 1
ATOM 2099 N N . TYR A 1 257 ? -6.470 -0.570 -4.512 1.00 95.00 257 TYR A N 1
ATOM 2100 C CA . TYR A 1 257 ? -6.712 -0.131 -3.142 1.00 95.00 257 TYR A CA 1
ATOM 2101 C C . TYR A 1 257 ? -8.013 -0.713 -2.585 1.00 95.00 257 TYR A C 1
ATOM 2103 O O . TYR A 1 257 ? -8.002 -1.339 -1.526 1.00 95.00 257 TYR A O 1
ATOM 2111 N N . TYR A 1 258 ? -9.124 -0.553 -3.309 1.00 94.94 258 TYR A N 1
ATOM 2112 C CA . TYR A 1 258 ? -10.414 -1.099 -2.893 1.00 94.94 258 TYR A CA 1
ATOM 2113 C C . TYR A 1 258 ? -10.368 -2.624 -2.769 1.00 94.94 258 TYR A C 1
ATOM 2115 O O . TYR A 1 258 ? -10.829 -3.164 -1.770 1.00 94.94 258 TYR A O 1
ATOM 2123 N N . TYR A 1 259 ? -9.777 -3.312 -3.749 1.00 96.19 259 TYR A N 1
ATOM 2124 C CA . TYR A 1 259 ? -9.670 -4.769 -3.742 1.00 96.19 259 TYR A CA 1
ATOM 2125 C C . TYR A 1 259 ? -8.944 -5.289 -2.495 1.00 96.19 259 TYR A C 1
ATOM 2127 O O . TYR A 1 259 ? -9.447 -6.189 -1.829 1.00 96.19 259 TYR A O 1
ATOM 2135 N N . ASN A 1 260 ? -7.814 -4.671 -2.146 1.00 96.62 260 ASN A N 1
ATOM 2136 C CA . ASN A 1 260 ? -7.010 -5.057 -0.987 1.00 96.62 260 ASN A CA 1
ATOM 2137 C C . ASN A 1 260 ? -7.688 -4.725 0.353 1.00 96.62 260 ASN A C 1
ATOM 2139 O O . ASN A 1 260 ? -7.430 -5.384 1.354 1.00 96.62 260 ASN A O 1
ATOM 2143 N N . ASN A 1 261 ? -8.555 -3.710 0.383 1.00 95.81 261 ASN A N 1
ATOM 2144 C CA . ASN A 1 261 ? -9.140 -3.182 1.616 1.00 95.81 261 ASN A CA 1
ATOM 2145 C C . ASN A 1 261 ? -10.637 -3.483 1.791 1.00 95.81 261 ASN A C 1
ATOM 2147 O O . ASN A 1 261 ? -11.239 -3.009 2.753 1.00 95.81 261 ASN A O 1
ATOM 2151 N N . ARG A 1 262 ? -11.265 -4.245 0.888 1.00 92.75 262 ARG A N 1
ATOM 2152 C CA . ARG A 1 262 ? -12.721 -4.488 0.901 1.00 92.75 262 ARG A CA 1
ATOM 2153 C C . ARG A 1 262 ? -13.232 -5.115 2.203 1.00 92.75 262 ARG A C 1
ATOM 2155 O O . ARG A 1 262 ? -14.344 -4.812 2.618 1.00 92.75 262 ARG A O 1
ATOM 2162 N N . ASP A 1 263 ? -12.395 -5.921 2.853 1.00 92.25 263 ASP A N 1
ATOM 2163 C CA . ASP A 1 263 ? -12.709 -6.607 4.112 1.00 92.25 263 ASP A CA 1
ATOM 2164 C C . ASP A 1 263 ? -12.310 -5.780 5.351 1.00 92.25 263 ASP A C 1
ATOM 2166 O O . ASP A 1 263 ? -12.564 -6.184 6.480 1.00 92.25 263 ASP A O 1
ATOM 2170 N N . GLN A 1 264 ? -11.700 -4.606 5.149 1.00 90.38 264 GLN A N 1
ATOM 2171 C CA . GLN A 1 264 ? -11.297 -3.652 6.192 1.00 90.38 264 GLN A CA 1
ATOM 2172 C C . GLN A 1 264 ? -12.269 -2.466 6.272 1.00 90.38 264 GLN A C 1
ATOM 2174 O O . GLN A 1 264 ? -11.887 -1.337 6.586 1.00 90.38 264 GLN A O 1
ATOM 2179 N N . ALA A 1 265 ? -13.536 -2.692 5.926 1.00 89.19 265 ALA A N 1
ATOM 2180 C CA . ALA A 1 265 ? -14.543 -1.649 5.996 1.00 89.19 265 ALA A CA 1
ATOM 2181 C C . ALA A 1 265 ? -14.838 -1.301 7.465 1.00 89.19 265 ALA A C 1
ATOM 2183 O O . ALA A 1 265 ? -15.196 -2.161 8.266 1.00 89.19 265 ALA A O 1
ATOM 2184 N N . THR A 1 266 ? -14.704 -0.026 7.818 1.00 88.56 266 THR A N 1
ATOM 2185 C CA . THR A 1 266 ? -14.971 0.494 9.167 1.00 88.56 266 THR A CA 1
ATOM 2186 C C . THR A 1 266 ? -16.325 1.182 9.192 1.00 88.56 266 THR A C 1
ATOM 2188 O O . THR A 1 266 ? -16.679 1.810 8.192 1.00 88.56 266 THR A O 1
ATOM 2191 N N . MET A 1 267 ? -17.091 1.110 10.289 1.00 84.25 267 MET A N 1
ATOM 2192 C CA . MET A 1 267 ? -18.332 1.891 10.371 1.00 84.25 267 MET A CA 1
ATOM 2193 C C . MET A 1 267 ? -18.076 3.333 10.801 1.00 84.25 267 MET A C 1
ATOM 2195 O O . MET A 1 267 ? -17.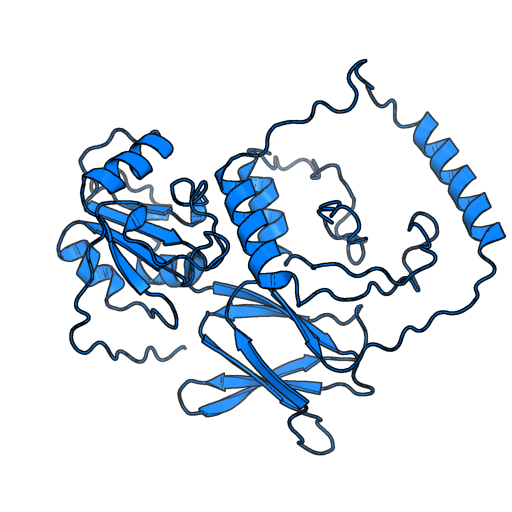244 3.607 11.667 1.00 84.25 267 MET A O 1
ATOM 2199 N N . GLU A 1 268 ? -18.832 4.238 10.188 1.00 79.94 268 GLU A N 1
ATOM 2200 C CA . GLU A 1 268 ? -18.722 5.681 10.387 1.00 79.94 268 GLU A CA 1
ATOM 2201 C C . GLU A 1 268 ? -19.429 6.119 11.674 1.00 79.94 268 GLU A C 1
ATOM 2203 O O . GLU A 1 268 ? -20.620 5.878 11.873 1.00 79.94 268 GLU A O 1
ATOM 2208 N N . GLU A 1 269 ? -18.701 6.782 12.569 1.00 76.25 269 GLU A N 1
ATOM 2209 C CA . GLU A 1 269 ? -19.216 7.408 13.779 1.00 76.25 269 GLU A CA 1
ATOM 2210 C C . GLU A 1 269 ? -19.906 8.728 13.424 1.00 76.25 269 GLU A C 1
ATOM 2212 O O . GLU A 1 269 ? -19.314 9.803 13.267 1.00 76.25 269 GLU A O 1
ATOM 2217 N N . TRP A 1 270 ? -21.229 8.652 13.346 1.00 69.44 270 TRP A N 1
ATOM 2218 C CA . TRP A 1 270 ? -22.079 9.767 12.943 1.00 69.44 270 TRP A CA 1
ATOM 2219 C C . TRP A 1 270 ? -22.360 10.797 14.041 1.00 69.44 270 TRP A C 1
ATOM 2221 O O . TRP A 1 270 ? -23.023 11.803 13.784 1.00 69.44 270 TRP A O 1
ATOM 2231 N N . GLU A 1 271 ? -21.864 10.603 15.267 1.00 62.47 271 GLU A N 1
ATOM 2232 C CA . GLU A 1 271 ? -22.304 11.390 16.426 1.00 62.47 271 GLU A CA 1
ATOM 2233 C C . GLU A 1 271 ? -22.069 12.914 16.308 1.00 62.47 271 GLU A C 1
ATOM 2235 O O . GLU A 1 271 ? -22.715 13.662 17.051 1.00 62.47 271 GLU A O 1
ATOM 2240 N N . SER A 1 272 ? -21.227 13.384 15.371 1.00 56.75 272 SER A N 1
ATOM 2241 C CA . SER A 1 272 ? -20.929 14.811 15.114 1.00 56.75 272 SER A CA 1
ATOM 2242 C C . SER A 1 272 ? -21.108 15.317 13.680 1.00 56.75 272 SER A C 1
ATOM 2244 O O . SER A 1 272 ? -20.877 16.502 13.452 1.00 56.75 272 SER A O 1
ATOM 2246 N N . LYS A 1 273 ? -21.466 14.484 12.697 1.00 59.25 273 LYS A N 1
ATOM 2247 C CA . LYS A 1 273 ? -21.357 14.880 11.273 1.00 59.25 273 LYS A CA 1
ATOM 2248 C C . LYS A 1 273 ? -22.571 15.665 10.734 1.00 59.25 273 LYS A C 1
ATOM 2250 O O . LYS A 1 273 ? -22.604 16.057 9.571 1.00 59.25 273 LYS A O 1
ATOM 2255 N N . GLY A 1 274 ? -23.525 16.000 11.606 1.00 58.00 274 GLY A N 1
ATOM 2256 C CA . GLY A 1 274 ? -24.664 16.861 11.283 1.00 58.00 274 GLY A CA 1
ATOM 2257 C C . GLY A 1 274 ? -25.780 16.127 10.539 1.00 58.00 274 GLY A C 1
ATOM 2258 O O . GLY A 1 274 ? -25.939 14.920 10.653 1.00 58.00 274 GLY A O 1
ATOM 2259 N N . VAL A 1 275 ? -26.608 16.877 9.819 1.00 61.03 275 VAL A N 1
ATOM 2260 C CA . VAL A 1 275 ? -27.900 16.416 9.263 1.00 61.03 275 VAL A CA 1
ATOM 2261 C C . VAL A 1 275 ? -27.878 16.224 7.747 1.00 61.03 275 VAL A C 1
ATOM 2263 O O . VAL A 1 275 ? -28.837 15.712 7.187 1.00 61.03 275 VAL A O 1
ATOM 2266 N N . PHE A 1 276 ? -26.766 16.602 7.107 1.00 53.72 276 PHE A N 1
ATOM 2267 C CA . PHE A 1 276 ? -26.460 16.335 5.691 1.00 53.72 276 PHE A CA 1
ATOM 2268 C C . PHE A 1 276 ? -25.806 14.987 5.451 1.00 53.72 276 PHE A C 1
ATOM 2270 O O . PHE A 1 276 ? -25.629 14.554 4.315 1.00 53.72 276 PHE A O 1
ATOM 2277 N N . VAL A 1 277 ? -25.438 14.330 6.534 1.00 54.88 277 VAL A N 1
ATOM 2278 C CA . VAL A 1 277 ? -25.241 12.906 6.504 1.00 54.88 277 VAL A CA 1
ATOM 2279 C C . VAL A 1 277 ? -26.606 12.287 6.281 1.00 54.88 277 VAL A C 1
ATOM 2281 O O . VAL A 1 277 ? -27.516 12.521 7.079 1.00 54.88 277 VAL A O 1
ATOM 2284 N N . ASN A 1 278 ? -26.745 11.494 5.221 1.00 53.09 278 ASN A N 1
ATOM 2285 C CA . ASN A 1 278 ? -27.844 10.545 5.144 1.00 53.09 278 ASN A CA 1
ATOM 2286 C C . ASN A 1 278 ? -27.797 9.718 6.430 1.00 53.09 278 ASN A C 1
ATOM 2288 O O . ASN A 1 278 ? -26.886 8.919 6.620 1.00 53.09 278 ASN A O 1
ATOM 2292 N N . TRP A 1 279 ? -28.737 9.956 7.343 1.00 59.62 279 TRP A N 1
ATOM 2293 C CA . TRP A 1 279 ? -28.964 9.062 8.468 1.00 59.62 279 TRP A CA 1
ATOM 2294 C C . TRP A 1 279 ? -29.564 7.805 7.860 1.00 59.62 279 TRP A C 1
ATOM 2296 O O . TRP A 1 279 ? -30.774 7.706 7.668 1.00 59.62 279 TRP A O 1
ATOM 2306 N N . TRP A 1 280 ? -28.691 6.906 7.426 1.00 59.06 280 TRP A N 1
ATOM 2307 C CA . TRP A 1 280 ? -29.097 5.625 6.893 1.00 59.06 280 TRP A CA 1
ATOM 2308 C C . TRP A 1 280 ? -29.805 4.853 8.008 1.00 59.06 280 TRP A C 1
ATOM 2310 O O . TRP A 1 280 ? -29.426 4.925 9.178 1.00 59.06 280 TRP A O 1
ATOM 2320 N N . GLU A 1 281 ? -30.850 4.109 7.650 1.00 61.41 281 GLU A N 1
ATOM 2321 C CA . GLU A 1 281 ? -31.536 3.208 8.589 1.00 61.41 281 GLU A CA 1
ATOM 2322 C C . GLU A 1 281 ? -30.585 2.122 9.133 1.00 61.41 281 GLU A C 1
ATOM 2324 O O . GLU A 1 281 ? -30.844 1.487 10.161 1.00 61.41 281 GLU A O 1
ATOM 2329 N N . THR A 1 282 ? -29.458 1.928 8.446 1.00 70.25 282 THR A N 1
ATOM 2330 C CA . THR A 1 282 ? -28.405 0.970 8.752 1.00 70.25 282 THR A CA 1
ATOM 2331 C C . THR A 1 282 ? -27.073 1.667 8.996 1.00 70.25 282 THR A C 1
ATOM 2333 O O . THR A 1 282 ? -26.802 2.729 8.440 1.00 70.25 282 THR A O 1
ATOM 2336 N N . ASP A 1 283 ? -26.215 1.039 9.796 1.00 76.81 283 ASP A N 1
ATOM 2337 C CA . ASP A 1 283 ? -24.833 1.486 9.943 1.00 76.81 283 ASP A CA 1
ATOM 2338 C C . ASP A 1 283 ? -24.139 1.484 8.573 1.00 76.81 283 ASP A C 1
ATOM 2340 O O . ASP A 1 283 ? -24.402 0.626 7.725 1.00 76.81 283 ASP A O 1
ATOM 2344 N N . VAL A 1 284 ? -23.282 2.478 8.346 1.00 79.38 284 VAL A N 1
ATOM 2345 C CA . VAL A 1 284 ? -22.557 2.641 7.084 1.00 79.38 284 VAL A CA 1
ATOM 2346 C C . VAL A 1 284 ? -21.138 2.182 7.283 1.00 79.38 284 VAL A C 1
ATOM 2348 O O . VAL A 1 284 ? -20.442 2.718 8.142 1.00 79.38 284 VAL A O 1
ATOM 2351 N N . PHE A 1 285 ? -20.716 1.248 6.443 1.00 83.56 285 PHE A N 1
ATOM 2352 C CA . PHE A 1 285 ? -19.344 0.784 6.368 1.00 83.56 285 PHE A CA 1
ATOM 2353 C C . PHE A 1 285 ? -18.650 1.441 5.182 1.00 83.56 285 PHE A C 1
ATOM 2355 O O . PHE A 1 285 ? -19.218 1.546 4.092 1.00 83.56 285 PHE A O 1
ATOM 2362 N N . PHE A 1 286 ? -17.418 1.883 5.389 1.00 85.75 286 PHE A N 1
ATOM 2363 C CA . PHE A 1 286 ? -16.618 2.519 4.358 1.00 85.75 286 PHE A CA 1
ATOM 2364 C C . PHE A 1 286 ? -15.185 2.015 4.418 1.00 85.75 286 PHE A C 1
ATOM 2366 O O . PHE A 1 286 ? -14.626 1.746 5.479 1.00 85.75 286 PHE A O 1
ATOM 2373 N N . VAL A 1 287 ? -14.580 1.919 3.241 1.00 89.31 287 VAL A N 1
ATOM 2374 C CA . VAL A 1 287 ? -13.151 1.677 3.110 1.00 89.31 287 VAL A CA 1
ATOM 2375 C C . VAL A 1 287 ? -12.468 3.039 3.113 1.00 89.31 287 VAL A C 1
ATOM 2377 O O . VAL A 1 287 ? -12.481 3.761 2.113 1.00 89.31 287 VAL A O 1
ATOM 2380 N N . SER A 1 288 ? -11.920 3.426 4.262 1.00 88.50 288 SER A N 1
ATOM 2381 C CA . SER A 1 288 ? -11.170 4.677 4.394 1.00 88.50 288 SER A CA 1
ATOM 2382 C C . SER A 1 288 ? -9.955 4.676 3.489 1.00 88.50 288 SER A C 1
ATOM 2384 O O . SER A 1 288 ? -9.289 3.655 3.382 1.00 88.50 288 SER A O 1
ATOM 2386 N N . MET A 1 289 ? -9.624 5.825 2.897 1.00 86.88 289 MET A N 1
ATOM 2387 C CA . MET A 1 289 ? -8.387 6.011 2.136 1.00 86.88 289 MET A CA 1
ATOM 2388 C C . MET A 1 289 ? -7.435 6.958 2.891 1.00 86.88 289 MET A C 1
ATOM 2390 O O . MET A 1 289 ? -7.901 8.023 3.331 1.00 86.88 289 MET A O 1
ATOM 2394 N N . PRO A 1 290 ? -6.143 6.602 3.036 1.00 85.94 290 PRO A N 1
ATOM 2395 C CA . PRO A 1 290 ? -5.135 7.454 3.651 1.00 85.94 290 PRO A CA 1
ATOM 2396 C C . PRO A 1 290 ? -5.027 8.826 2.983 1.00 85.94 290 PRO A C 1
ATOM 2398 O O . PRO A 1 290 ? -5.397 9.001 1.815 1.00 85.94 290 PRO A O 1
ATOM 2401 N N . MET A 1 291 ? -4.549 9.821 3.729 1.00 78.56 291 MET A N 1
ATOM 2402 C CA . MET A 1 291 ? -4.572 11.208 3.266 1.00 78.56 291 MET A CA 1
ATOM 2403 C C . MET A 1 291 ? -3.544 11.456 2.163 1.00 78.56 291 MET A C 1
ATOM 2405 O O . MET A 1 291 ? -3.857 12.149 1.195 1.00 78.56 291 MET A O 1
ATOM 2409 N N . GLY A 1 292 ? -2.360 10.848 2.254 1.00 76.19 292 GLY A N 1
ATOM 2410 C CA . GLY A 1 292 ? -1.322 10.949 1.230 1.00 76.19 292 GLY A CA 1
ATOM 2411 C C . GLY A 1 292 ? -1.824 10.489 -0.136 1.00 76.19 292 GLY A C 1
ATOM 2412 O O . GLY A 1 292 ? -1.679 11.209 -1.120 1.00 76.19 292 GLY A O 1
ATOM 2413 N N . LEU A 1 293 ? -2.548 9.363 -0.185 1.00 77.44 293 LEU A N 1
ATOM 2414 C CA . LEU A 1 293 ? -3.149 8.866 -1.429 1.00 77.44 293 LEU A CA 1
ATOM 2415 C C . LEU A 1 293 ? -4.207 9.817 -2.004 1.00 77.44 293 LEU A C 1
ATOM 2417 O O . LEU A 1 293 ? -4.310 9.959 -3.223 1.00 77.44 293 LEU A O 1
ATOM 2421 N N . LYS A 1 294 ? -4.994 10.487 -1.150 1.00 75.88 294 LYS A N 1
ATOM 2422 C CA . LYS A 1 294 ? -5.981 11.482 -1.606 1.00 75.88 294 LYS A CA 1
ATOM 2423 C C . LYS A 1 294 ? -5.290 12.671 -2.269 1.00 75.88 294 LYS A C 1
ATOM 2425 O O . LYS A 1 294 ? -5.742 13.130 -3.313 1.00 75.88 294 LYS A O 1
ATOM 2430 N N . VAL A 1 295 ? -4.194 13.150 -1.681 1.00 73.50 295 VAL A N 1
ATOM 2431 C CA . VAL A 1 295 ? -3.431 14.288 -2.208 1.00 73.50 295 VAL A CA 1
ATOM 2432 C C . VAL A 1 295 ? -2.760 13.933 -3.538 1.00 73.50 295 VAL A C 1
ATOM 2434 O O . VAL A 1 295 ? -2.910 14.689 -4.500 1.00 73.50 295 VAL A O 1
ATOM 2437 N N . SER A 1 296 ? -2.104 12.771 -3.638 1.00 63.78 296 SER A N 1
ATOM 2438 C CA . SER A 1 296 ? -1.464 12.323 -4.885 1.00 63.78 296 SER A CA 1
ATOM 2439 C C . SER A 1 296 ? -2.468 12.162 -6.031 1.00 63.78 296 SER A C 1
ATOM 2441 O O . SER A 1 296 ? -2.205 12.605 -7.150 1.00 63.78 296 SER A O 1
ATOM 2443 N N . ALA A 1 297 ? -3.659 11.618 -5.751 1.00 62.47 297 ALA A N 1
ATOM 2444 C CA . ALA A 1 297 ? -4.729 11.500 -6.743 1.00 62.47 297 ALA A CA 1
ATOM 2445 C C . ALA A 1 297 ? -5.176 12.866 -7.297 1.00 62.47 297 ALA A C 1
ATOM 2447 O O . ALA A 1 297 ? -5.438 12.989 -8.493 1.00 62.47 297 ALA A O 1
ATOM 2448 N N . CYS A 1 298 ? -5.229 13.899 -6.450 1.00 58.56 298 CYS A N 1
ATOM 2449 C CA . CYS A 1 298 ? -5.578 15.256 -6.869 1.00 58.56 298 CYS A CA 1
ATOM 2450 C C . CYS A 1 298 ? -4.485 15.907 -7.732 1.00 58.56 298 CYS A C 1
ATOM 2452 O O . CYS A 1 298 ? -4.804 16.569 -8.720 1.00 58.56 298 CYS A O 1
ATOM 2454 N N . MET A 1 299 ? -3.207 15.707 -7.391 1.00 56.00 299 MET A N 1
ATOM 2455 C CA . MET A 1 299 ? -2.081 16.256 -8.162 1.00 56.00 299 MET A CA 1
ATOM 2456 C C . MET A 1 299 ? -1.960 15.612 -9.551 1.00 56.00 299 MET A C 1
ATOM 2458 O O . MET A 1 299 ? -1.748 16.320 -10.536 1.00 56.00 299 MET A O 1
ATOM 2462 N N . GLY A 1 300 ? -2.172 14.294 -9.659 1.00 53.34 300 GLY A N 1
ATOM 2463 C CA . GLY A 1 300 ? -2.108 13.559 -10.930 1.00 53.34 300 GLY A CA 1
ATOM 2464 C C . GLY A 1 300 ? -3.118 14.025 -11.989 1.00 53.34 300 GLY A C 1
ATOM 2465 O O . GLY A 1 300 ? -2.903 13.824 -13.181 1.00 53.34 300 GLY A O 1
ATOM 2466 N N . MET A 1 301 ? -4.192 14.715 -11.591 1.00 54.78 301 MET A N 1
ATOM 2467 C CA . MET A 1 301 ? -5.175 15.290 -12.519 1.00 54.78 301 MET A CA 1
ATOM 2468 C C . MET A 1 301 ? -4.726 16.615 -13.166 1.00 54.78 301 MET A C 1
ATOM 2470 O O . MET A 1 301 ? -5.517 17.244 -13.868 1.00 54.78 301 MET A O 1
ATOM 2474 N N . GLY A 1 302 ? -3.485 17.067 -12.944 1.00 44.12 302 GLY A N 1
ATOM 2475 C CA . GLY A 1 302 ? -2.973 18.311 -13.533 1.00 44.12 302 GLY A CA 1
ATOM 2476 C C . GLY A 1 302 ? -3.625 19.572 -12.958 1.00 44.12 302 GLY A C 1
ATOM 2477 O O . GLY A 1 302 ? -3.574 20.640 -13.571 1.00 44.12 302 GLY A O 1
ATOM 2478 N N . LEU A 1 303 ? -4.240 19.464 -11.777 1.00 45.38 303 LEU A N 1
ATOM 2479 C CA . LEU A 1 303 ? -4.750 20.603 -11.024 1.00 45.38 303 LEU A CA 1
ATOM 2480 C C . LEU A 1 303 ? -3.554 21.348 -10.421 1.00 45.38 303 LEU A C 1
ATOM 2482 O O . LEU A 1 303 ? -3.104 21.061 -9.314 1.00 45.38 303 LEU A O 1
ATOM 2486 N N . ASN A 1 304 ? -3.003 22.279 -11.200 1.00 37.75 304 ASN A N 1
ATOM 2487 C CA . ASN A 1 304 ? -1.891 23.132 -10.797 1.00 37.75 304 ASN A CA 1
ATOM 2488 C C . ASN A 1 304 ? -2.312 23.959 -9.568 1.00 37.75 304 ASN A C 1
ATOM 2490 O O . ASN A 1 304 ? -3.127 24.878 -9.678 1.00 37.75 304 ASN A O 1
ATOM 2494 N N . MET A 1 305 ? -1.771 23.625 -8.393 1.00 38.31 305 MET A N 1
ATOM 2495 C CA . MET A 1 305 ? -1.966 24.373 -7.149 1.00 38.31 305 MET A CA 1
ATOM 2496 C C . MET A 1 305 ? -1.190 25.696 -7.218 1.00 38.31 305 MET A C 1
ATOM 2498 O O . MET A 1 305 ? -0.117 25.845 -6.639 1.00 38.31 305 MET A O 1
ATOM 2502 N N . GLY A 1 306 ? -1.709 26.673 -7.963 1.00 32.22 306 GLY A N 1
ATOM 2503 C CA . GLY A 1 306 ? -1.221 28.046 -7.875 1.00 32.22 306 GLY A CA 1
ATOM 2504 C C . GLY A 1 306 ? -1.367 28.565 -6.441 1.00 32.22 306 GLY A C 1
ATOM 2505 O O . GLY A 1 306 ? -2.345 28.252 -5.768 1.00 32.22 306 GLY A O 1
ATOM 2506 N N . MET A 1 307 ? -0.421 29.389 -5.977 1.00 29.42 307 MET A N 1
ATOM 2507 C CA . MET A 1 307 ? -0.388 30.010 -4.635 1.00 29.42 307 MET A CA 1
ATOM 2508 C C . MET A 1 307 ? -1.602 30.910 -4.284 1.00 29.42 307 MET A C 1
ATOM 2510 O O . MET A 1 307 ? -1.588 31.607 -3.273 1.00 29.42 307 MET A O 1
ATOM 2514 N N . GLY A 1 308 ? -2.667 30.902 -5.084 1.00 27.12 308 GLY A N 1
ATOM 2515 C CA . GLY A 1 308 ? -3.988 31.386 -4.704 1.00 27.12 308 GLY A CA 1
ATOM 2516 C C . GLY A 1 308 ? -4.897 30.186 -4.468 1.00 27.12 308 GLY A C 1
ATOM 2517 O O . GLY A 1 308 ? -5.148 29.421 -5.389 1.00 27.12 308 GLY A O 1
ATOM 2518 N N . THR A 1 309 ? -5.371 30.039 -3.237 1.00 31.83 309 THR A N 1
ATOM 2519 C CA . THR A 1 309 ? -6.336 29.065 -2.711 1.00 31.83 309 THR A CA 1
ATOM 2520 C C . THR A 1 309 ? -7.410 28.625 -3.723 1.00 31.83 309 THR A C 1
ATOM 2522 O O . THR A 1 309 ? -8.536 29.115 -3.711 1.00 31.83 309 THR A O 1
ATOM 2525 N N . VAL A 1 310 ? -7.090 27.640 -4.565 1.00 28.42 310 VAL A N 1
ATOM 2526 C CA . VAL A 1 310 ? -8.057 26.859 -5.346 1.00 28.42 310 VAL A CA 1
ATOM 2527 C C . VAL A 1 310 ? -7.940 25.416 -4.884 1.00 28.42 310 VAL A C 1
ATOM 2529 O O . VAL A 1 310 ? -7.234 24.572 -5.424 1.00 28.42 310 VAL A O 1
ATOM 2532 N N . TRP A 1 311 ? -8.607 25.221 -3.754 1.00 29.67 311 TRP A N 1
ATOM 2533 C CA . TRP A 1 311 ? -9.256 24.015 -3.283 1.00 29.67 311 TRP A CA 1
ATOM 2534 C C . TRP A 1 311 ? -9.543 23.034 -4.422 1.00 29.67 311 TRP A C 1
ATOM 2536 O O . TRP A 1 311 ? -10.173 23.408 -5.409 1.00 29.67 311 TRP A O 1
ATOM 2546 N N . CYS A 1 312 ? -9.186 21.759 -4.244 1.00 31.53 312 CYS A N 1
ATOM 2547 C CA . CYS A 1 312 ? -9.999 20.709 -4.847 1.00 31.53 312 CYS A CA 1
ATOM 2548 C C . CYS A 1 312 ? -11.424 20.974 -4.359 1.00 31.53 312 CYS A C 1
ATOM 2550 O O . CYS A 1 312 ? -11.720 20.798 -3.177 1.00 31.53 312 CYS A O 1
ATOM 2552 N N . GLU A 1 313 ? -12.252 21.543 -5.233 1.00 31.34 313 GLU A N 1
ATOM 2553 C CA . GLU A 1 313 ? -13.594 22.038 -4.946 1.00 31.34 313 GLU A CA 1
ATOM 2554 C C . GLU A 1 313 ? -14.562 20.863 -4.764 1.00 31.34 313 GLU A C 1
ATOM 2556 O O . GLU A 1 313 ? -15.531 20.688 -5.483 1.00 31.34 313 GLU A O 1
ATOM 2561 N N . TYR A 1 314 ? -14.276 20.054 -3.749 1.00 29.55 314 TYR A N 1
ATOM 2562 C CA . TYR A 1 314 ? -15.205 19.250 -2.977 1.00 29.55 314 TYR A CA 1
ATOM 2563 C C . TYR A 1 314 ? -14.703 19.227 -1.515 1.00 29.55 314 TYR A C 1
ATOM 2565 O O . TYR A 1 314 ? -14.352 18.184 -0.982 1.00 29.55 314 TYR A O 1
ATOM 2573 N N . GLY A 1 315 ? -14.684 20.400 -0.856 1.00 25.62 315 GLY A N 1
ATOM 2574 C CA . GLY A 1 315 ? -14.876 20.496 0.605 1.00 25.62 315 GLY A CA 1
ATOM 2575 C C . GLY A 1 315 ? -13.715 20.937 1.524 1.00 25.62 315 GLY A C 1
ATOM 2576 O O . GLY A 1 315 ? -13.201 20.126 2.275 1.00 25.62 315 GLY A O 1
ATOM 2577 N N . MET A 1 316 ? -13.499 22.259 1.614 1.00 24.02 316 MET A N 1
ATOM 2578 C CA . MET A 1 316 ? -13.244 23.071 2.839 1.00 24.02 316 MET A CA 1
ATOM 2579 C C . MET A 1 316 ? -11.892 23.127 3.602 1.00 24.02 316 MET A C 1
ATOM 2581 O O . MET A 1 316 ? -11.200 22.143 3.821 1.00 24.02 316 MET A O 1
ATOM 2585 N N . SER A 1 317 ? -11.652 24.362 4.101 1.00 24.77 317 SER A N 1
ATOM 2586 C CA . SER A 1 317 ? -10.671 24.934 5.060 1.00 24.77 317 SER A CA 1
ATOM 2587 C C . SER A 1 317 ? -9.887 23.988 5.979 1.00 24.77 317 SER A C 1
ATOM 2589 O O . SER A 1 317 ? -10.492 23.333 6.825 1.00 24.77 317 SER A O 1
ATOM 2591 N N . LEU A 1 318 ? -8.545 24.045 5.919 1.00 27.59 318 LEU A N 1
ATOM 2592 C CA . LEU A 1 318 ? -7.612 23.253 6.742 1.00 27.59 318 LEU A CA 1
ATOM 2593 C C . LEU A 1 318 ? -7.781 23.468 8.262 1.00 27.59 318 LEU A C 1
ATOM 2595 O O . LEU A 1 318 ? -7.546 22.540 9.025 1.00 27.59 318 LEU A O 1
ATOM 2599 N N . ASP A 1 319 ? -8.299 24.619 8.708 1.00 25.44 319 ASP A N 1
ATOM 2600 C CA . ASP A 1 319 ? -8.573 24.875 10.137 1.00 25.44 319 ASP A CA 1
ATOM 2601 C C . ASP A 1 319 ? -9.929 24.319 10.618 1.00 25.44 319 ASP A C 1
ATOM 2603 O O . ASP A 1 319 ? -10.284 24.418 11.793 1.00 25.44 319 ASP A O 1
ATOM 2607 N N . LYS A 1 320 ? -10.715 23.711 9.718 1.00 26.50 320 LYS A N 1
ATOM 2608 C CA . LYS A 1 320 ? -11.970 23.001 10.036 1.00 26.50 320 LYS A CA 1
ATOM 2609 C C . LYS A 1 320 ? -12.060 21.605 9.395 1.00 26.50 320 LYS A C 1
ATOM 2611 O O . LYS A 1 320 ? -13.104 20.961 9.495 1.00 26.50 320 LYS A O 1
ATOM 2616 N N . ALA A 1 321 ? -10.985 21.109 8.779 1.00 29.27 321 ALA A N 1
ATOM 2617 C CA . ALA A 1 321 ? -10.955 19.879 7.979 1.00 29.27 321 ALA A CA 1
ATOM 2618 C C . ALA A 1 321 ? -10.575 18.610 8.769 1.00 29.27 321 ALA A C 1
ATOM 2620 O O . ALA A 1 321 ? -9.938 17.710 8.233 1.00 29.27 321 ALA A O 1
ATOM 2621 N N . ILE A 1 322 ? -11.016 18.482 10.024 1.00 30.52 322 ILE A N 1
ATOM 2622 C CA . ILE A 1 322 ? -10.943 17.196 10.751 1.00 30.52 322 ILE A CA 1
ATOM 2623 C C . ILE A 1 322 ? -12.047 16.220 10.267 1.00 30.52 322 ILE A C 1
ATOM 2625 O O . ILE A 1 322 ? -12.084 15.065 10.671 1.00 30.52 322 ILE A O 1
ATOM 2629 N N . GLY A 1 323 ? -12.962 16.638 9.379 1.00 30.73 323 GLY A N 1
ATOM 2630 C CA . GLY A 1 323 ? -14.253 15.951 9.238 1.00 30.73 323 GLY A CA 1
ATOM 2631 C C . GLY A 1 323 ? -14.711 15.442 7.872 1.00 30.73 323 GLY A C 1
ATOM 2632 O O . GLY A 1 323 ? -15.784 14.846 7.843 1.00 30.73 323 GLY A O 1
ATOM 2633 N N . MET A 1 324 ? -14.016 15.656 6.750 1.00 28.47 324 MET A N 1
ATOM 2634 C CA . MET A 1 324 ? -14.561 15.242 5.443 1.00 28.47 324 MET A CA 1
ATOM 2635 C C . MET A 1 324 ? -13.514 14.559 4.569 1.00 28.47 324 MET A C 1
ATOM 2637 O O . MET A 1 324 ? -12.705 15.196 3.902 1.00 28.47 324 MET A O 1
ATOM 2641 N N . GLY A 1 325 ? -13.538 13.225 4.594 1.00 31.22 325 GLY A N 1
ATOM 2642 C CA . GLY A 1 325 ? -12.802 12.395 3.654 1.00 31.22 325 GLY A CA 1
ATOM 2643 C C . GLY A 1 325 ? -13.392 12.486 2.245 1.00 31.22 325 GLY A C 1
ATOM 2644 O O . GLY A 1 325 ? -14.593 12.657 2.059 1.00 31.22 325 GLY A O 1
ATOM 2645 N N . MET A 1 326 ? -12.540 12.332 1.235 1.00 31.58 326 MET A N 1
ATOM 2646 C CA . MET A 1 326 ? -12.985 11.947 -0.100 1.00 31.58 326 MET A CA 1
ATOM 2647 C C . MET A 1 326 ? -13.510 10.507 -0.011 1.00 31.58 326 MET A C 1
ATOM 2649 O O . MET A 1 326 ? -12.726 9.581 0.198 1.00 31.58 326 MET A O 1
ATOM 2653 N N . TYR A 1 327 ? -14.829 10.337 -0.098 1.00 37.34 327 TYR A N 1
ATOM 2654 C CA . TYR A 1 327 ? -15.484 9.031 -0.156 1.00 37.34 327 TYR A CA 1
ATOM 2655 C C . TYR A 1 327 ? -15.727 8.679 -1.621 1.00 37.34 327 TYR A C 1
ATOM 2657 O O . TYR A 1 327 ? -16.462 9.373 -2.326 1.00 37.34 327 TYR A O 1
ATOM 2665 N N . VAL A 1 328 ? -15.104 7.603 -2.091 1.00 34.16 328 VAL A N 1
ATOM 2666 C CA . VAL A 1 328 ? -15.411 7.035 -3.404 1.00 34.16 328 VAL A CA 1
ATOM 2667 C C . VAL A 1 328 ? -16.543 6.041 -3.191 1.00 34.16 328 VAL A C 1
ATOM 2669 O O . VAL A 1 328 ? -16.322 4.909 -2.772 1.00 34.16 328 VAL A O 1
ATOM 2672 N N . TYR A 1 329 ? -17.773 6.477 -3.446 1.00 31.67 329 TYR A N 1
ATOM 2673 C CA . TYR A 1 329 ? -18.931 5.590 -3.424 1.00 31.67 329 TYR A CA 1
ATOM 2674 C C . TYR A 1 329 ? -18.911 4.718 -4.683 1.00 31.67 329 TYR A C 1
ATOM 2676 O O . TYR A 1 329 ? -19.366 5.136 -5.748 1.00 31.67 329 TYR A O 1
ATOM 2684 N N . ILE A 1 330 ? -18.379 3.500 -4.573 1.00 31.11 330 ILE A N 1
ATOM 2685 C CA . ILE A 1 330 ? -18.654 2.450 -5.555 1.00 31.11 330 ILE A CA 1
ATOM 2686 C C . ILE A 1 330 ? -19.977 1.820 -5.127 1.00 31.11 330 ILE A C 1
ATOM 2688 O O . ILE A 1 330 ? -20.027 1.054 -4.169 1.00 31.11 330 ILE A O 1
ATOM 2692 N N . LEU A 1 331 ? -21.067 2.193 -5.799 1.00 26.91 331 LEU A N 1
ATOM 2693 C CA . LEU A 1 331 ? -22.367 1.551 -5.614 1.00 26.91 331 LEU A CA 1
ATOM 2694 C C . LEU A 1 331 ? -22.261 0.098 -6.096 1.00 26.91 331 LEU A C 1
ATOM 2696 O O . LEU A 1 331 ? -22.411 -0.181 -7.285 1.00 26.91 331 LEU A O 1
ATOM 2700 N N . GLY A 1 332 ? -21.967 -0.819 -5.176 1.00 26.05 332 GLY A N 1
ATOM 2701 C CA . GLY A 1 332 ? -22.153 -2.247 -5.389 1.00 26.05 332 GLY A CA 1
ATOM 2702 C C . GLY A 1 332 ? -23.648 -2.537 -5.451 1.00 26.05 332 GLY A C 1
ATOM 2703 O O . GLY A 1 332 ? -24.385 -2.216 -4.520 1.00 26.05 332 GLY A O 1
ATOM 2704 N N . SER A 1 333 ? -24.110 -3.098 -6.566 1.00 26.06 333 SER A N 1
ATOM 2705 C CA . SER A 1 333 ? -25.460 -3.640 -6.678 1.00 26.06 333 SER A CA 1
ATOM 2706 C C . SER A 1 333 ? -25.682 -4.671 -5.575 1.00 26.06 333 SER A C 1
ATOM 2708 O O . SER A 1 333 ? -24.853 -5.559 -5.384 1.00 26.06 333 SER A O 1
ATOM 2710 N N . THR A 1 334 ? -26.798 -4.528 -4.868 1.00 25.95 334 THR A N 1
ATOM 2711 C CA . THR A 1 334 ? -27.300 -5.437 -3.836 1.00 25.95 334 THR A CA 1
ATOM 2712 C C . THR A 1 334 ? -27.105 -6.902 -4.221 1.00 25.95 334 THR A C 1
ATOM 2714 O O . THR A 1 334 ? -27.604 -7.338 -5.260 1.00 25.95 334 THR A O 1
ATOM 2717 N N . VAL A 1 335 ? -26.414 -7.650 -3.361 1.00 28.20 335 VAL A N 1
ATOM 2718 C CA . VAL A 1 335 ? -26.524 -9.110 -3.313 1.00 28.20 335 VAL A CA 1
ATOM 2719 C C . VAL A 1 335 ? -27.959 -9.410 -2.879 1.00 28.20 335 VAL A C 1
ATOM 2721 O O . VAL A 1 335 ? -28.366 -9.006 -1.790 1.00 28.20 335 VAL A O 1
ATOM 2724 N N . THR A 1 336 ? -28.736 -10.002 -3.784 1.00 32.78 336 THR A N 1
ATOM 2725 C CA . THR A 1 336 ? -30.061 -10.576 -3.505 1.00 32.78 336 THR A CA 1
ATOM 2726 C C . THR A 1 336 ? -29.951 -11.845 -2.691 1.00 32.78 336 THR A C 1
ATOM 2728 O O . THR A 1 336 ? -29.044 -12.643 -3.028 1.00 32.78 336 THR A O 1
#

Sequence (336 aa):
MFVLITAADNLEHQSISSIEDFEYDENHRLKHHQLLYYGNEDCEEEFNDASFERREVRRLEDPLLHQYLASSNKNNTQTTCFLICLERGVHYNHILHPLLDQVLVRNDASLTAEQAQQSVPEWIQSHCQAKEVGFISYLPFTASIYWVNPKGKRIMVGTLPPGERNTVWMGSYLGHKFVLTNPATEEVVGEIIIEFHTLYSIGEQISARRHREVRHLVQNTFESEWQRAHRVTRTFTPFGFSRGKLPKDLFGSMSAYYYNNRDQATMEEWESKGVFVNWWETDVFFVSMPMGLKVSACMGMGLNMGMGTVWCEYGMSLDKAIGMGMYVYILGSTVT

Foldseek 3Di:
DDDQDQDDDDDPAAEDEDLVVADADPQQWGAFKEKEKEADPVQVVQCSSADQARYRYHYYDDNLVVLLCVLVVNPDPQWHMKIAIDATGQHSVLRSPADPLRIDTDGPVDQDPVNVPQGPRNSCCVRHWKAKEKEAEQDPAKKFKFKQGPVRDTDTDGIHGHDPLSIDIDIDTAQIKMWIADPVPRDTQDIDGDRHHAYAYTDDDDPPDDDDPCVVLQVVVCVVVVVVVVVDPPPQDPVGPPPDDQDSNLVSVVSSLCSVCVVVWDWDDPPPQTDVPPPDPDTDTAGAGDPVSVVSSVVSVVPPPDPPDDPPPPDDDPVPPSHDGDGDDPPDDDDD

Radius of gyration: 23.2 Å; chains: 1; bounding box: 61×48×60 Å

Secondary structure (DSSP, 8-state):
--------S----EEE-SGGGS-B-TTSBB-SEEEEEEE-HHHHHHHHTS--TTEEEEEEPHHHHHHHHHHHT---S--SEEEEEEPTT-BGGGTT---GGGEEEE-TT---HHHHHS-HHHHIIIIIIEEEEEEEE-SSS-EEEEEE-TTS-EEEEEEE-BSGGG-EEEEEETT-EEEEE-TTT--EEEEEE--SSEEEEESPPP--------HHHHHHHHHHHHHHHHH-----BTTBS--PPPPHHHHHHHHHHHHHHTT-PEEP-GGGS-SSS---SSPPEE----HHHHHHHHHHTT----SS----SSS--TTT-SS-------------

pLDDT: mean 78.13, std 22.15, range [24.02, 98.62]